Protein AF-0000000067866529 (afdb_homodimer)

InterPro domains:
  IPR000182 GNAT domain [PF13673] (43-146)
  IPR000182 GNAT domain [PS51186] (6-147)
  IPR016181 Acyl-CoA N-acyltransferase [SSF55729] (1-147)
  IPR039143 Glucosamine 6-phosphate N-acetyltransferase-like [PTHR13355] (27-129)

Organism: NCBI:txid29363

Foldseek 3Di:
DDKDKDALVPDDPLRVVLVVVVLCVCVCVNVVQDPDDPPPVQSNVWMKIFDDDPSHTFWIWTFACAPRPHNATEIDSTDGHPVCPPVCVSLVSVVVSQCCCCPVVVGQKYKYKDFPVCVVSVVVNAKDFDADWDDDSNTTTTMIMHD/DDKDKDALVPDDPLRVVLVVVVLCVCVCVNVVQDVDDPPPVQSNVWMKIFDDDPSHTFWIWTFACAPRPHNATEIDSTDGHPVCPPVCVSLVSVVVSQCCCCPVVVGQKYKYKDFPVCVVSVVVNAKDFDADWDDDSNTTTTMIMHD

Secondary structure (DSSP, 8-state):
-EEEEEEGGGS-HHHHHHHHHHHIIIIIIIT---SS-S--SGGGGSEEEEEEETTEEEEEEEEE-TTTSSSSEEEEEEEE-GGG-SSSHHHHHHHHHHHHHHHTS----EEEEEEGGGHHHHHHTT-EE-S--EEETTEEEEEEEE-/-EEEEEEGGGS-HHHHHHHHHHHIIIIIIIT---SS-S--SGGGGSEEEEEEETTEEEEEEEEE-TTTSSSSEEEEEEEE-GGG-SSSHHHHHHHHHHHHHHHTS----EEEEEEGGGHHHHHHTT-EE-S--EEETTEEEEEEEE-

Sequence (294 aa):
MNWKIKSFYDLTLDELYEICKVRYEVFVCGQKIYQENDFDDVDKKVFHIFLEDEGKIVAYARLIPSGITYDTAAIGRVLVLNEYRRKGIASELMKRSIEFIQKELKENKITLSAQLYAKELYEKVGFKVISDVYEEVDIPHVKMILEMNWKIKSFYDLTLDELYEICKVRYEVFVCGQKIYQENDFDDVDKKVFHIFLEDEGKIVAYARLIPSGITYDTAAIGRVLVLNEYRRKGIASELMKRSIEFIQKELKENKITLSAQLYAKELYEKVGFKVISDVYEEVDIPHVKMILE

Structure (mmCIF, N/CA/C/O backbone):
data_AF-0000000067866529-model_v1
#
loop_
_entity.id
_entity.type
_entity.pdbx_description
1 polymer 'GNAT family acetyltransferase'
#
loop_
_atom_site.group_PDB
_atom_site.id
_atom_site.type_symbol
_atom_site.label_atom_id
_atom_site.label_alt_id
_atom_site.label_comp_id
_atom_site.label_asym_id
_atom_site.label_entity_id
_atom_site.label_seq_id
_atom_site.pdbx_PDB_ins_code
_atom_site.Cartn_x
_atom_site.Cartn_y
_atom_site.Cartn_z
_atom_site.occupancy
_atom_site.B_iso_or_equiv
_atom_site.auth_seq_id
_atom_site.auth_comp_id
_atom_site.auth_asym_id
_atom_site.auth_atom_id
_atom_site.pdbx_PDB_model_num
ATOM 1 N N . MET A 1 1 ? -19.125 -9.711 -11.812 1 86.12 1 MET A N 1
ATOM 2 C CA . MET A 1 1 ? -17.703 -9.945 -11.547 1 86.12 1 MET A CA 1
ATOM 3 C C . MET A 1 1 ? -16.938 -10.141 -12.844 1 86.12 1 MET A C 1
ATOM 5 O O . MET A 1 1 ? -17.375 -10.867 -13.734 1 86.12 1 MET A O 1
ATOM 9 N N . ASN A 1 2 ? -15.883 -9.32 -12.953 1 93.62 2 ASN A N 1
ATOM 10 C CA . ASN A 1 2 ? -15.125 -9.336 -14.203 1 93.62 2 ASN A CA 1
ATOM 11 C C . ASN A 1 2 ? -13.633 -9.516 -13.945 1 93.62 2 ASN A C 1
ATOM 13 O O . ASN A 1 2 ? -13.07 -8.891 -13.047 1 93.62 2 ASN A O 1
ATOM 17 N N . TRP A 1 3 ? -13.07 -10.461 -14.75 1 97.69 3 TRP A N 1
ATOM 18 C CA . TRP A 1 3 ? -11.617 -10.641 -14.711 1 97.69 3 TRP A CA 1
ATOM 19 C C . TRP A 1 3 ? -10.914 -9.664 -15.641 1 97.69 3 TRP A C 1
ATOM 21 O O . TRP A 1 3 ? -11.391 -9.414 -16.75 1 97.69 3 TRP A O 1
ATOM 31 N N . LYS A 1 4 ? -9.898 -9.148 -15.227 1 98.44 4 LYS A N 1
ATOM 32 C CA . LYS A 1 4 ? -9.07 -8.273 -16.047 1 98.44 4 LYS A CA 1
ATOM 33 C C . LYS A 1 4 ? -7.594 -8.625 -15.914 1 98.44 4 LYS A C 1
ATOM 35 O O . LYS A 1 4 ? -7.133 -9.008 -14.836 1 98.44 4 LYS A O 1
ATOM 40 N N . ILE A 1 5 ? -6.863 -8.539 -16.938 1 98.75 5 ILE A N 1
ATOM 41 C CA . ILE A 1 5 ? -5.406 -8.617 -16.969 1 98.75 5 ILE A CA 1
ATOM 42 C C . ILE A 1 5 ? -4.832 -7.371 -17.625 1 98.75 5 ILE A C 1
ATOM 44 O O . ILE A 1 5 ? -5.223 -7.016 -18.75 1 98.75 5 ILE A O 1
ATOM 48 N N . LYS A 1 6 ? -4.023 -6.719 -16.969 1 98.69 6 LYS A N 1
ATOM 49 C CA . LYS A 1 6 ? -3.475 -5.469 -17.484 1 98.69 6 LYS A CA 1
ATOM 50 C C . LYS A 1 6 ? -1.99 -5.34 -17.156 1 98.69 6 LYS A C 1
ATOM 52 O O . LYS A 1 6 ? -1.545 -5.777 -16.094 1 98.69 6 LYS A O 1
ATOM 57 N N . SER A 1 7 ? -1.257 -4.707 -18.078 1 98.62 7 SER A N 1
ATOM 58 C CA . SER A 1 7 ? 0.067 -4.227 -17.703 1 98.62 7 SER A CA 1
ATOM 59 C C . SER A 1 7 ? -0.029 -3.039 -16.75 1 98.62 7 SER A C 1
ATOM 61 O O . SER A 1 7 ? -1.084 -2.41 -16.625 1 98.62 7 SER A O 1
ATOM 63 N N . PHE A 1 8 ? 1.039 -2.723 -16.062 1 98.62 8 PHE A N 1
ATOM 64 C CA . PHE A 1 8 ? 1.029 -1.705 -15.023 1 98.62 8 PHE A CA 1
ATOM 65 C C . PHE A 1 8 ? 0.533 -0.372 -15.57 1 98.62 8 PHE A C 1
ATOM 67 O O . PHE A 1 8 ? -0.381 0.234 -15.008 1 98.62 8 PHE A O 1
ATOM 74 N N . TYR A 1 9 ? 1.026 0.019 -16.656 1 98.38 9 TYR A N 1
ATOM 75 C CA . TYR A 1 9 ? 0.731 1.36 -17.141 1 98.38 9 TYR A CA 1
ATOM 76 C C . TYR A 1 9 ? -0.616 1.397 -17.844 1 98.38 9 TYR A C 1
ATOM 78 O O . TYR A 1 9 ? -1.075 2.463 -18.266 1 98.38 9 TYR A O 1
ATOM 86 N N . ASP A 1 10 ? -1.298 0.265 -18 1 98.69 10 ASP A N 1
ATOM 87 C CA . ASP A 1 10 ? -2.666 0.214 -18.5 1 98.69 10 ASP A CA 1
ATOM 88 C C . ASP A 1 10 ? -3.676 0.305 -17.359 1 98.69 10 ASP A C 1
ATOM 90 O O . ASP A 1 10 ? -4.879 0.41 -17.594 1 98.69 10 ASP A O 1
ATOM 94 N N . LEU A 1 11 ? -3.219 0.251 -16.141 1 98.56 11 LEU A N 1
ATOM 95 C CA . LEU A 1 11 ? -4.105 0.396 -14.984 1 98.56 11 LEU A CA 1
ATOM 96 C C . LEU A 1 11 ? -4.609 1.83 -14.867 1 98.56 11 LEU A C 1
ATOM 98 O O . LEU A 1 11 ? -3.898 2.773 -15.219 1 98.56 11 LEU A O 1
ATOM 102 N N . THR A 1 12 ? -5.77 1.949 -14.438 1 97.81 12 THR A N 1
ATOM 103 C CA . THR A 1 12 ? -6.234 3.26 -14 1 97.81 12 THR A CA 1
ATOM 104 C C . THR A 1 12 ? -5.762 3.551 -12.578 1 97.81 12 THR A C 1
ATOM 106 O O . THR A 1 12 ? -5.348 2.641 -11.859 1 97.81 12 THR A O 1
ATOM 109 N N . LEU A 1 13 ? -5.816 4.773 -12.156 1 98.31 13 LEU A N 1
ATOM 110 C CA . LEU A 1 13 ? -5.473 5.141 -10.781 1 98.31 13 LEU A CA 1
ATOM 111 C C . LEU A 1 13 ? -6.344 4.383 -9.789 1 98.31 13 LEU A C 1
ATOM 113 O O . LEU A 1 13 ? -5.848 3.889 -8.773 1 98.31 13 LEU A O 1
ATOM 117 N N . ASP A 1 14 ? -7.613 4.281 -10.109 1 98.06 14 ASP A N 1
ATOM 118 C CA . ASP A 1 14 ? -8.531 3.572 -9.227 1 98.06 14 ASP A CA 1
ATOM 119 C C . ASP A 1 14 ? -8.156 2.098 -9.109 1 98.06 14 ASP A C 1
ATOM 121 O O . ASP A 1 14 ? -8.195 1.523 -8.023 1 98.06 14 ASP A O 1
ATOM 125 N N . GLU A 1 15 ? -7.805 1.516 -10.211 1 98.06 15 GLU A N 1
ATOM 126 C CA . GLU A 1 15 ? -7.422 0.106 -10.203 1 98.06 15 GLU A CA 1
ATOM 127 C C . GLU A 1 15 ? -6.152 -0.115 -9.383 1 98.06 15 GLU A C 1
ATOM 129 O O . GLU A 1 15 ? -6.086 -1.032 -8.562 1 98.06 15 GLU A O 1
ATOM 134 N N . LEU A 1 16 ? -5.184 0.709 -9.602 1 98.56 16 LEU A N 1
ATOM 135 C CA . 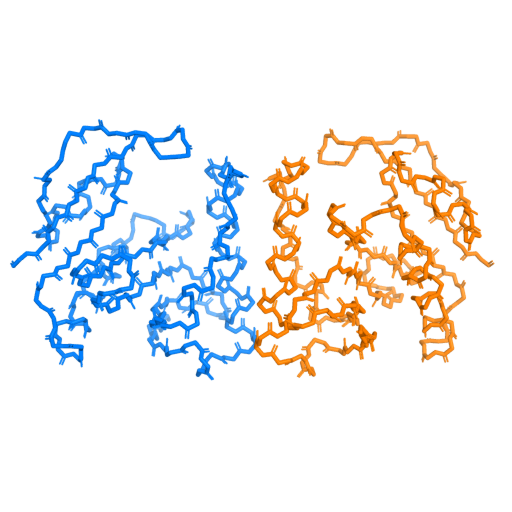LEU A 1 16 ? -3.959 0.587 -8.82 1 98.56 16 LEU A CA 1
ATOM 136 C C . LEU A 1 16 ? -4.242 0.784 -7.332 1 98.56 16 LEU A C 1
ATOM 138 O O . LEU A 1 16 ? -3.742 0.028 -6.496 1 98.56 16 LEU A O 1
ATOM 142 N N . TYR A 1 17 ? -5.031 1.802 -7.023 1 98.5 17 TYR A N 1
ATOM 143 C CA . TYR A 1 17 ? -5.383 2.072 -5.633 1 98.5 17 TYR A CA 1
ATOM 144 C C . TYR A 1 17 ? -6.066 0.868 -4.996 1 98.5 17 TYR A C 1
ATOM 146 O O . TYR A 1 17 ? -5.727 0.475 -3.877 1 98.5 17 TYR A O 1
ATOM 154 N N . GLU A 1 18 ? -6.934 0.242 -5.672 1 98.25 18 GLU A N 1
ATOM 155 C CA . GLU A 1 18 ? -7.664 -0.907 -5.145 1 98.25 18 GLU A CA 1
ATOM 156 C C . GLU A 1 18 ? -6.758 -2.127 -5.023 1 98.25 18 GLU A C 1
ATOM 158 O O . GLU A 1 18 ? -6.922 -2.939 -4.109 1 98.25 18 GLU A O 1
ATOM 163 N N . ILE A 1 19 ? -5.84 -2.287 -5.961 1 98.5 19 ILE A N 1
ATOM 164 C CA . ILE A 1 19 ? -4.863 -3.367 -5.871 1 98.5 19 ILE A CA 1
ATOM 165 C C . ILE A 1 19 ? -4.02 -3.195 -4.609 1 98.5 19 ILE A C 1
ATOM 167 O O . ILE A 1 19 ? -3.834 -4.145 -3.848 1 98.5 19 ILE A O 1
ATOM 171 N N . CYS A 1 20 ? -3.566 -1.967 -4.363 1 98.25 20 CYS A N 1
ATOM 172 C CA . CYS A 1 20 ? -2.785 -1.683 -3.164 1 98.25 20 CYS A CA 1
ATOM 173 C C . CYS A 1 20 ? -3.605 -1.935 -1.904 1 98.25 20 CYS A C 1
ATOM 175 O O . CYS A 1 20 ? -3.105 -2.508 -0.936 1 98.25 20 CYS A O 1
ATOM 177 N N . LYS A 1 21 ? -4.859 -1.532 -2.002 1 98 21 LYS A N 1
ATOM 178 C CA . LYS A 1 21 ? -5.781 -1.662 -0.877 1 98 21 LYS A CA 1
ATOM 179 C C . LYS A 1 21 ? -6.004 -3.127 -0.517 1 98 21 LYS A C 1
ATOM 181 O O . LYS A 1 21 ? -5.918 -3.504 0.654 1 98 21 LYS A O 1
ATOM 186 N N . VAL A 1 22 ? -6.219 -3.971 -1.46 1 98.31 22 VAL A N 1
ATOM 187 C CA . VAL A 1 22 ? -6.523 -5.375 -1.197 1 98.31 22 VAL A CA 1
ATOM 188 C C . VAL A 1 22 ? -5.254 -6.105 -0.764 1 98.31 22 VAL A C 1
ATOM 190 O O . VAL A 1 22 ? -5.305 -7 0.083 1 98.31 22 VAL A O 1
ATOM 193 N N . ARG A 1 23 ? -4.086 -5.781 -1.353 1 98.44 23 ARG A N 1
ATOM 194 C CA . ARG A 1 23 ? -2.826 -6.363 -0.9 1 98.44 23 ARG A CA 1
ATOM 195 C C . ARG A 1 23 ? -2.549 -6.008 0.556 1 98.44 23 ARG A C 1
ATOM 197 O O . ARG A 1 23 ? -2.141 -6.863 1.343 1 98.44 23 ARG A O 1
ATOM 204 N N . TYR A 1 24 ? -2.799 -4.738 0.882 1 98.19 24 TYR A N 1
ATOM 205 C CA . TYR A 1 24 ? -2.635 -4.309 2.268 1 98.19 24 TYR A CA 1
ATOM 206 C C . TYR A 1 24 ? -3.547 -5.105 3.193 1 98.19 24 TYR A C 1
ATOM 208 O O . TYR A 1 24 ? -3.115 -5.57 4.254 1 98.19 24 TYR A O 1
ATOM 216 N N . GLU A 1 25 ? -4.746 -5.266 2.812 1 97.75 25 GLU A N 1
ATOM 217 C CA . GLU A 1 25 ? -5.73 -5.977 3.617 1 97.75 25 GLU A CA 1
ATOM 218 C C . GLU A 1 25 ? -5.285 -7.41 3.904 1 97.75 25 GLU A C 1
ATOM 220 O O . GLU A 1 25 ? -5.359 -7.871 5.043 1 97.75 25 GLU A O 1
ATOM 225 N N . VAL A 1 26 ? -4.781 -8.039 2.922 1 97.56 26 VAL A N 1
ATOM 226 C CA . VAL A 1 26 ? -4.496 -9.469 3.049 1 97.56 26 VAL A CA 1
ATOM 227 C C . VAL A 1 26 ? -3.094 -9.664 3.617 1 97.56 26 VAL A C 1
ATOM 229 O O . VAL A 1 26 ? -2.91 -10.391 4.594 1 97.56 26 VAL A O 1
ATOM 232 N N . PHE A 1 27 ? -2.068 -8.984 3.076 1 97.25 27 PHE A N 1
ATOM 233 C CA . PHE A 1 27 ? -0.686 -9.289 3.426 1 97.25 27 PHE A CA 1
ATOM 234 C C . PHE A 1 27 ? -0.275 -8.555 4.695 1 97.25 27 PHE A C 1
ATOM 236 O O . PHE A 1 27 ? 0.497 -9.078 5.5 1 97.25 27 PHE A O 1
ATOM 243 N N . VAL A 1 28 ? -0.823 -7.344 4.91 1 97.31 28 VAL A N 1
ATOM 244 C CA . VAL A 1 28 ? -0.428 -6.574 6.086 1 97.31 28 VAL A CA 1
ATOM 245 C C . VAL A 1 28 ? -1.408 -6.836 7.23 1 97.31 28 VAL A C 1
ATOM 247 O O . VAL A 1 28 ? -1.046 -7.441 8.242 1 97.31 28 VAL A O 1
ATOM 250 N N . CYS A 1 29 ? -2.678 -6.492 7.027 1 97 29 CYS A N 1
ATOM 251 C CA . CYS A 1 29 ? -3.658 -6.633 8.102 1 97 29 CYS A CA 1
ATOM 252 C C . CYS A 1 29 ? -3.926 -8.102 8.406 1 97 29 CYS A C 1
ATOM 254 O O . CYS A 1 29 ? -4.031 -8.484 9.57 1 97 29 CYS A O 1
ATOM 256 N N . GLY A 1 30 ? -4 -8.883 7.398 1 96.38 30 GLY A N 1
ATOM 257 C CA . GLY A 1 30 ? -4.34 -10.289 7.555 1 96.38 30 GLY A CA 1
ATOM 258 C C . GLY A 1 30 ? -3.172 -11.141 8.023 1 96.38 30 GLY A C 1
ATOM 259 O O . GLY A 1 30 ? -3.277 -11.852 9.023 1 96.38 30 GLY A O 1
ATOM 260 N N . GLN A 1 31 ? -2.008 -10.977 7.375 1 95.06 31 GLN A N 1
ATOM 261 C CA . GLN A 1 31 ? -0.888 -11.883 7.586 1 95.06 31 GLN A CA 1
ATOM 262 C C . GLN A 1 31 ? 0.215 -11.219 8.406 1 95.06 31 GLN A C 1
ATOM 264 O O . GLN A 1 31 ? 1.173 -11.875 8.812 1 95.06 31 GLN A O 1
ATOM 269 N N . LYS A 1 32 ? 0.075 -9.945 8.672 1 95.31 32 LYS A N 1
ATOM 270 C CA . LYS A 1 32 ? 1.017 -9.18 9.477 1 95.31 32 LYS A CA 1
ATOM 271 C C . LYS A 1 32 ? 2.426 -9.242 8.898 1 95.31 32 LYS A C 1
ATOM 273 O O . LYS A 1 32 ? 3.393 -9.477 9.625 1 95.31 32 LYS A O 1
ATOM 278 N N . ILE A 1 33 ? 2.51 -9.102 7.598 1 95.38 33 ILE A N 1
ATOM 279 C CA . ILE A 1 33 ? 3.801 -9.047 6.922 1 95.38 33 ILE A CA 1
ATOM 280 C C . ILE A 1 33 ? 4.297 -7.602 6.875 1 95.38 33 ILE A C 1
ATOM 282 O O . ILE A 1 33 ? 3.752 -6.773 6.137 1 95.38 33 ILE A O 1
ATOM 286 N N . TYR A 1 34 ? 5.242 -7.316 7.637 1 95.12 34 TYR A N 1
ATOM 287 C CA . TYR A 1 34 ? 5.777 -5.961 7.707 1 95.12 34 TYR A CA 1
ATOM 288 C C . TYR A 1 34 ? 7.293 -5.969 7.535 1 95.12 34 TYR A C 1
ATOM 290 O O . TYR A 1 34 ? 7.922 -4.906 7.484 1 95.12 34 TYR A O 1
ATOM 298 N N . GLN A 1 35 ? 7.855 -7.141 7.383 1 95 35 GLN A N 1
ATOM 299 C CA . GLN A 1 35 ? 9.305 -7.277 7.352 1 95 35 GLN A CA 1
ATOM 300 C C . GLN A 1 35 ? 9.875 -6.805 6.02 1 95 35 GLN A C 1
ATOM 302 O O . GLN A 1 35 ? 11.055 -6.453 5.93 1 95 35 GLN A O 1
ATOM 307 N N . GLU A 1 36 ? 9.016 -6.844 5.051 1 95.56 36 GLU A N 1
ATOM 308 C CA . GLU A 1 36 ? 9.422 -6.395 3.723 1 95.56 36 GLU A CA 1
ATOM 309 C C . GLU A 1 36 ? 8.367 -5.492 3.096 1 95.56 36 GLU A C 1
ATOM 311 O O . GLU A 1 36 ? 7.168 -5.723 3.266 1 95.56 36 GLU A O 1
ATOM 316 N N . ASN A 1 37 ? 8.922 -4.508 2.35 1 97.38 37 ASN A N 1
ATOM 317 C CA . ASN A 1 37 ? 8.016 -3.627 1.624 1 97.38 37 ASN A CA 1
ATOM 318 C C . ASN A 1 37 ? 7.344 -4.348 0.459 1 97.38 37 ASN A C 1
ATOM 320 O O . ASN A 1 37 ? 8.023 -4.949 -0.378 1 97.38 37 ASN A O 1
ATOM 324 N N . ASP A 1 38 ? 6.062 -4.316 0.385 1 97.12 38 ASP A N 1
ATOM 325 C CA . ASP A 1 38 ? 5.301 -4.984 -0.666 1 97.12 38 ASP A CA 1
ATOM 326 C C . ASP A 1 38 ? 5.559 -4.34 -2.025 1 97.12 38 ASP A C 1
ATOM 328 O O . ASP A 1 38 ? 5.457 -5 -3.061 1 97.12 38 ASP A O 1
ATOM 332 N N . PHE A 1 39 ? 5.852 -3.145 -2.031 1 97.38 39 PHE A N 1
ATOM 333 C CA . PHE A 1 39 ? 6.109 -2.41 -3.266 1 97.38 39 PHE A CA 1
ATOM 334 C C . PHE A 1 39 ? 7.578 -2.51 -3.658 1 97.38 39 PHE A C 1
ATOM 336 O O . PHE A 1 39 ? 8.398 -1.688 -3.236 1 97.38 39 PHE A O 1
ATOM 343 N N . ASP A 1 40 ? 7.871 -3.418 -4.555 1 96.94 40 ASP A N 1
ATOM 344 C CA . ASP A 1 40 ? 9.242 -3.797 -4.875 1 96.94 40 ASP A CA 1
ATOM 345 C C . ASP A 1 40 ? 9.633 -3.318 -6.273 1 96.94 40 ASP A C 1
ATOM 347 O O . ASP A 1 40 ? 10.656 -3.744 -6.816 1 96.94 40 ASP A O 1
ATOM 351 N N . ASP A 1 41 ? 8.859 -2.521 -6.941 1 96.62 41 ASP A N 1
ATOM 352 C CA . ASP A 1 41 ? 9.055 -1.928 -8.258 1 96.62 41 ASP A CA 1
ATOM 353 C C . ASP A 1 41 ? 8.945 -2.982 -9.359 1 96.62 41 ASP A C 1
ATOM 355 O O . ASP A 1 41 ? 9.047 -2.664 -10.547 1 96.62 41 ASP A O 1
ATOM 359 N N . VAL A 1 42 ? 8.703 -4.277 -9 1 98.12 42 VAL A N 1
ATOM 360 C CA . VAL A 1 42 ? 8.469 -5.34 -9.977 1 98.12 42 VAL A CA 1
ATOM 361 C C . VAL A 1 42 ? 7.105 -5.152 -10.633 1 98.12 42 VAL A C 1
ATOM 363 O O . VAL A 1 42 ? 6.922 -5.48 -11.805 1 98.12 42 VAL A O 1
ATOM 366 N N . ASP A 1 43 ? 6.211 -4.504 -9.883 1 98.62 43 ASP A N 1
ATOM 367 C CA . ASP A 1 43 ? 4.844 -4.281 -10.344 1 98.62 43 ASP A CA 1
ATOM 368 C C . ASP A 1 43 ? 4.824 -3.566 -11.688 1 98.62 43 ASP A C 1
ATOM 370 O O . ASP A 1 43 ? 3.914 -3.773 -12.5 1 98.62 43 ASP A O 1
ATOM 374 N N . LYS A 1 44 ? 5.852 -2.762 -11.93 1 98.19 44 LYS A N 1
ATOM 375 C CA . LYS A 1 44 ? 5.875 -1.922 -13.125 1 98.19 44 LYS A CA 1
ATOM 376 C C . LYS A 1 44 ? 6.289 -2.727 -14.359 1 98.19 44 LYS A C 1
ATOM 378 O O . LYS A 1 44 ? 6.133 -2.264 -15.492 1 98.19 44 LYS A O 1
ATOM 383 N N . LYS A 1 45 ? 6.742 -3.949 -14.156 1 98.25 45 LYS A N 1
ATOM 384 C CA . LYS A 1 45 ? 7.332 -4.738 -15.234 1 98.25 45 LYS A CA 1
ATOM 385 C C . LYS A 1 45 ? 6.504 -5.988 -15.516 1 98.25 45 LYS A C 1
ATOM 387 O O . LYS A 1 45 ? 6.91 -6.84 -16.312 1 98.25 45 LYS A O 1
ATOM 392 N N . VAL A 1 46 ? 5.406 -6.082 -14.828 1 98.69 46 VAL A N 1
ATOM 393 C CA . VAL A 1 46 ? 4.68 -7.348 -14.891 1 98.69 46 VAL A CA 1
ATOM 394 C C . VAL A 1 46 ? 3.219 -7.09 -15.25 1 98.69 46 VAL A C 1
ATOM 396 O O . VAL A 1 46 ? 2.812 -5.938 -15.43 1 98.69 46 VAL A O 1
ATOM 399 N N . PHE A 1 47 ? 2.436 -8.188 -15.391 1 98.88 47 PHE A N 1
ATOM 400 C CA . PHE A 1 47 ? 0.998 -8.102 -15.617 1 98.88 47 PHE A CA 1
ATOM 401 C C . PHE A 1 47 ? 0.229 -8.352 -14.328 1 98.88 47 PHE A C 1
ATOM 403 O O . PHE A 1 47 ? 0.695 -9.086 -13.461 1 98.88 47 PHE A O 1
ATOM 410 N N . HIS A 1 48 ? -0.856 -7.738 -14.203 1 98.94 48 HIS A N 1
ATOM 411 C CA . HIS A 1 48 ? -1.746 -7.844 -13.055 1 98.94 48 HIS A CA 1
ATOM 412 C C . HIS A 1 48 ? -3.088 -8.453 -13.445 1 98.94 48 HIS A C 1
ATOM 414 O O . HIS A 1 48 ? -3.754 -7.957 -14.359 1 98.94 48 HIS A O 1
ATOM 420 N N . ILE A 1 49 ? -3.424 -9.516 -12.859 1 98.94 49 ILE A N 1
ATOM 421 C CA . ILE A 1 49 ? -4.746 -10.102 -13.031 1 98.94 49 ILE A CA 1
ATOM 422 C C . ILE A 1 49 ? -5.582 -9.875 -11.781 1 98.94 49 ILE A C 1
ATOM 424 O O . ILE A 1 49 ? -5.082 -10.008 -10.656 1 98.94 49 ILE A O 1
ATOM 428 N N . PHE A 1 50 ? -6.805 -9.484 -11.945 1 98.81 50 PHE A N 1
ATOM 429 C CA . PHE A 1 50 ? -7.645 -9.242 -10.773 1 98.81 50 PHE A CA 1
ATOM 430 C C . PHE A 1 50 ? -9.117 -9.43 -11.125 1 98.81 50 PHE A C 1
ATOM 432 O O . PHE A 1 50 ? -9.508 -9.305 -12.289 1 98.81 50 PHE A O 1
ATOM 439 N N . LEU A 1 51 ? -9.82 -9.852 -10.141 1 98.56 51 LEU A N 1
ATOM 440 C CA . LEU A 1 51 ? -11.281 -9.945 -10.18 1 98.56 51 LEU A CA 1
ATOM 441 C C . LEU A 1 51 ? -11.922 -8.75 -9.477 1 98.56 51 LEU A C 1
ATOM 443 O O . LEU A 1 51 ? -11.633 -8.492 -8.305 1 98.56 51 LEU A O 1
ATOM 447 N N . GLU A 1 52 ? -12.695 -8.055 -10.18 1 96.44 52 GLU A N 1
ATOM 448 C CA . GLU A 1 52 ? -13.367 -6.875 -9.641 1 96.44 52 GLU A CA 1
ATOM 449 C C . GLU A 1 52 ? -14.852 -7.141 -9.406 1 96.44 52 GLU A C 1
ATOM 451 O O . GLU A 1 52 ? -15.523 -7.738 -10.242 1 96.44 52 GLU A O 1
ATOM 456 N N . ASP A 1 53 ? -15.297 -6.805 -8.219 1 93.88 53 ASP A N 1
ATOM 457 C CA . ASP A 1 53 ? -16.719 -6.848 -7.859 1 93.88 53 ASP A CA 1
ATOM 458 C C . ASP A 1 53 ? -17.203 -5.469 -7.422 1 93.88 53 ASP A C 1
ATOM 460 O O . ASP A 1 53 ? -16.984 -5.059 -6.281 1 93.88 53 ASP A O 1
ATOM 464 N N . GLU A 1 54 ? -17.953 -4.746 -8.273 1 90 54 GLU A N 1
ATOM 465 C CA . GLU A 1 54 ? -18.516 -3.424 -8.008 1 90 54 GLU A CA 1
ATOM 466 C C . GLU A 1 54 ? -17.422 -2.43 -7.613 1 90 54 GLU A C 1
ATOM 468 O O . GLU A 1 54 ? -17.531 -1.756 -6.586 1 90 54 GLU A O 1
ATOM 473 N N . GLY A 1 55 ? -16.375 -2.482 -8.375 1 88.12 55 GLY A N 1
ATOM 474 C CA . GLY A 1 55 ? -15.32 -1.503 -8.18 1 88.12 55 GLY A CA 1
ATOM 475 C C . GLY A 1 55 ? -14.297 -1.93 -7.145 1 88.12 55 GLY A C 1
ATOM 476 O O . GLY A 1 55 ? -13.258 -1.285 -6.988 1 88.12 55 GLY A O 1
ATOM 477 N N . LYS A 1 56 ? -14.562 -3.006 -6.469 1 93.56 56 LYS A N 1
ATOM 478 C CA . LYS A 1 56 ? -13.648 -3.557 -5.473 1 93.56 56 LYS A CA 1
ATOM 479 C C . LYS A 1 56 ? -12.875 -4.75 -6.027 1 93.56 56 LYS A C 1
ATOM 481 O O . LYS A 1 56 ? -13.453 -5.617 -6.684 1 93.56 56 LYS A O 1
ATOM 486 N N . ILE A 1 57 ? -11.617 -4.762 -5.812 1 97.62 57 ILE A N 1
ATOM 487 C CA . ILE A 1 57 ? -10.836 -5.934 -6.191 1 97.62 57 ILE A CA 1
ATOM 488 C C . ILE A 1 57 ? -10.953 -7.004 -5.109 1 97.62 57 ILE A C 1
ATOM 490 O O . ILE A 1 57 ? -10.703 -6.734 -3.932 1 97.62 57 ILE A O 1
ATOM 494 N N . VAL A 1 58 ? -11.336 -8.18 -5.531 1 97.56 58 VAL A N 1
ATOM 495 C CA . VAL A 1 58 ? -11.594 -9.203 -4.527 1 97.56 58 VAL A CA 1
ATOM 496 C C . VAL A 1 58 ? -10.57 -10.328 -4.656 1 97.56 58 VAL A C 1
ATOM 498 O O . VAL A 1 58 ? -10.406 -11.141 -3.736 1 97.56 58 VAL A O 1
ATOM 501 N N . ALA A 1 59 ? -9.93 -10.461 -5.762 1 98.81 59 ALA A N 1
ATOM 502 C CA . ALA A 1 59 ? -8.828 -11.391 -6.008 1 98.81 59 ALA A CA 1
ATOM 503 C C . ALA A 1 59 ? -7.766 -10.766 -6.902 1 98.81 59 ALA A C 1
ATOM 505 O O . ALA A 1 59 ? -8.07 -9.883 -7.711 1 98.81 59 ALA A O 1
ATOM 506 N N . TYR A 1 60 ? -6.57 -11.234 -6.75 1 98.88 60 TYR A N 1
ATOM 507 C CA . TYR A 1 60 ? -5.469 -10.578 -7.438 1 98.88 60 TYR A CA 1
ATOM 508 C C . TYR A 1 60 ? -4.246 -11.484 -7.508 1 98.88 60 TYR A C 1
ATOM 510 O O . TYR A 1 60 ? -4.031 -12.32 -6.621 1 98.88 60 TYR A O 1
ATOM 518 N N . ALA A 1 61 ? -3.42 -11.305 -8.531 1 98.88 61 ALA A N 1
ATOM 519 C CA . ALA A 1 61 ? -2.082 -11.891 -8.609 1 98.88 61 ALA A CA 1
ATOM 520 C C . ALA A 1 61 ? -1.202 -11.117 -9.586 1 98.88 61 ALA A C 1
ATOM 522 O O . ALA A 1 61 ? -1.708 -10.422 -10.469 1 98.88 61 ALA A O 1
ATOM 523 N N . ARG A 1 62 ? 0.085 -11.242 -9.422 1 98.88 62 ARG A N 1
ATOM 524 C CA . ARG A 1 62 ? 1.057 -10.766 -10.406 1 98.88 62 ARG A CA 1
ATOM 525 C C . ARG A 1 62 ? 1.469 -11.883 -11.352 1 98.88 62 ARG A C 1
ATOM 527 O O . ARG A 1 62 ? 1.762 -13 -10.922 1 98.88 62 ARG A O 1
ATOM 534 N N . LEU A 1 63 ? 1.411 -11.609 -12.594 1 98.88 63 LEU A N 1
ATOM 535 C CA . LEU A 1 63 ? 1.959 -12.484 -13.633 1 98.88 63 LEU A CA 1
ATOM 536 C C . LEU A 1 63 ? 3.312 -11.969 -14.109 1 98.88 63 LEU A C 1
ATOM 538 O O . LEU A 1 63 ? 3.387 -10.953 -14.805 1 98.88 63 LEU A O 1
ATOM 542 N N . ILE A 1 64 ? 4.379 -12.711 -13.789 1 98.81 64 ILE A N 1
ATOM 543 C CA . ILE A 1 64 ? 5.742 -12.203 -13.906 1 98.81 64 ILE A CA 1
ATOM 544 C C . ILE A 1 64 ? 6.48 -12.953 -15.016 1 98.81 64 ILE A C 1
ATOM 546 O O . ILE A 1 64 ? 6.688 -14.164 -14.922 1 98.81 64 ILE A O 1
ATOM 550 N N . PRO A 1 65 ? 6.875 -12.242 -16.062 1 98.69 65 PRO A N 1
ATOM 551 C CA . PRO A 1 65 ? 7.688 -12.883 -17.094 1 98.69 65 PRO A CA 1
ATOM 552 C C . PRO A 1 65 ? 9 -13.438 -16.562 1 98.69 65 PRO A C 1
ATOM 554 O O . PRO A 1 65 ? 9.5 -12.977 -15.531 1 98.69 65 PRO A O 1
ATOM 557 N N . SER A 1 66 ? 9.539 -14.406 -17.359 1 98.44 66 SER A N 1
ATOM 558 C CA . SER A 1 66 ? 10.828 -14.984 -17 1 98.44 66 SER A CA 1
ATOM 559 C C . SER A 1 66 ? 11.922 -13.922 -16.969 1 98.44 66 SER A C 1
ATOM 561 O O . SER A 1 66 ? 11.867 -12.945 -17.719 1 98.44 66 SER A O 1
ATOM 563 N N . GLY A 1 67 ? 12.875 -14.133 -16.016 1 98 67 GLY A N 1
ATOM 564 C CA . GLY A 1 67 ? 14.039 -13.266 -15.961 1 98 67 GLY A CA 1
ATOM 565 C C . GLY A 1 67 ? 13.867 -12.078 -15.031 1 98 67 GLY A C 1
ATOM 566 O O . GLY A 1 67 ? 14.805 -11.297 -14.836 1 98 67 GLY A O 1
ATOM 567 N N . ILE A 1 68 ? 12.711 -11.984 -14.438 1 97.88 68 ILE A N 1
ATOM 568 C CA . ILE A 1 68 ? 12.484 -10.852 -13.547 1 97.88 68 ILE A CA 1
ATOM 569 C C . ILE A 1 68 ? 12.719 -11.281 -12.094 1 97.88 68 ILE A C 1
ATOM 571 O O . ILE A 1 68 ? 13.633 -10.781 -11.438 1 97.88 68 ILE A O 1
ATOM 575 N N . THR A 1 69 ? 11.922 -12.289 -11.641 1 97 69 THR A N 1
ATOM 576 C CA . THR A 1 69 ? 12.117 -12.781 -10.273 1 97 69 THR A CA 1
ATOM 577 C C . THR A 1 69 ? 12.836 -14.125 -10.281 1 97 69 THR A C 1
ATOM 579 O O . THR A 1 69 ? 13.609 -14.422 -9.367 1 97 69 THR A O 1
ATOM 582 N N . TYR A 1 70 ? 12.516 -14.875 -11.258 1 96.94 70 TYR A N 1
ATOM 583 C CA . TYR A 1 70 ? 13.172 -16.156 -11.516 1 96.94 70 TYR A CA 1
ATOM 584 C C . TYR A 1 70 ? 13.586 -16.266 -12.977 1 96.94 70 TYR A C 1
ATOM 586 O O . TYR A 1 70 ? 13.203 -15.438 -13.805 1 96.94 70 TYR A O 1
ATOM 594 N N . ASP A 1 71 ? 14.383 -17.359 -13.195 1 97.38 71 ASP A N 1
ATOM 595 C CA . ASP A 1 71 ? 14.688 -17.672 -14.594 1 97.38 71 ASP A CA 1
ATOM 596 C C . ASP A 1 71 ? 13.422 -18.047 -15.359 1 97.38 71 ASP A C 1
ATOM 598 O O . ASP A 1 71 ? 13.32 -17.797 -16.562 1 97.38 71 ASP A O 1
ATOM 602 N N . THR A 1 72 ? 12.477 -18.578 -14.703 1 98.38 72 THR A N 1
ATOM 603 C CA . THR A 1 72 ? 11.18 -18.938 -15.258 1 98.38 72 THR A CA 1
ATOM 604 C C . THR A 1 72 ? 10.148 -17.859 -14.984 1 98.38 72 THR A C 1
ATOM 606 O O . THR A 1 72 ? 10.383 -16.969 -14.164 1 98.38 72 THR A O 1
ATOM 609 N N . ALA A 1 73 ? 9.031 -17.953 -15.766 1 98.75 73 ALA A N 1
ATOM 610 C CA . ALA A 1 73 ? 7.895 -17.109 -15.375 1 98.75 73 ALA A CA 1
ATOM 611 C C . ALA A 1 73 ? 7.457 -17.422 -13.945 1 98.75 73 ALA A C 1
ATOM 613 O O . ALA A 1 73 ? 7.832 -18.453 -13.375 1 98.75 73 ALA A O 1
ATOM 614 N N . ALA A 1 74 ? 6.73 -16.484 -13.375 1 98.81 74 ALA A N 1
ATOM 615 C CA . ALA A 1 74 ? 6.309 -16.672 -11.992 1 98.81 74 ALA A CA 1
ATOM 616 C C . ALA A 1 74 ? 4.926 -16.062 -11.75 1 98.81 74 ALA A C 1
ATOM 618 O O . ALA A 1 74 ? 4.445 -15.266 -12.555 1 98.81 74 ALA A O 1
ATOM 619 N N . ILE A 1 75 ? 4.281 -16.516 -10.789 1 98.75 75 ILE A N 1
ATOM 620 C CA . ILE A 1 75 ? 3.059 -15.93 -10.25 1 98.75 75 ILE A CA 1
ATOM 621 C C . ILE A 1 75 ? 3.275 -15.539 -8.789 1 98.75 75 ILE A C 1
ATOM 623 O O . ILE A 1 75 ? 3.844 -16.312 -8.008 1 98.75 75 ILE A O 1
ATOM 627 N N . GLY A 1 76 ? 2.957 -14.305 -8.445 1 98.06 76 GLY A N 1
ATOM 628 C CA . GLY A 1 76 ? 3.176 -13.852 -7.086 1 98.06 76 GLY A CA 1
ATOM 629 C C . GLY A 1 76 ? 2.051 -12.984 -6.559 1 98.06 76 GLY A C 1
ATOM 630 O O . GLY A 1 76 ? 1.159 -12.586 -7.312 1 98.06 76 GLY A O 1
ATOM 631 N N . ARG A 1 77 ? 2.062 -12.797 -5.227 1 97.94 77 ARG A N 1
ATOM 632 C CA . ARG A 1 77 ? 1.121 -11.945 -4.512 1 97.94 77 ARG A CA 1
ATOM 633 C C . ARG A 1 77 ? -0.317 -12.391 -4.75 1 97.94 77 ARG A C 1
ATOM 635 O O . ARG A 1 77 ? -1.201 -11.57 -4.984 1 97.94 77 ARG A O 1
ATOM 642 N N . VAL A 1 78 ? -0.451 -13.672 -4.758 1 98.38 78 VAL A N 1
ATOM 643 C CA . VAL A 1 78 ? -1.767 -14.266 -4.965 1 98.38 78 VAL A CA 1
ATOM 644 C C . VAL A 1 78 ? -2.637 -14.039 -3.73 1 98.38 78 VAL A C 1
ATOM 646 O O . VAL A 1 78 ? -2.234 -14.359 -2.609 1 98.38 78 VAL A O 1
ATOM 649 N N . LEU A 1 79 ? -3.865 -13.461 -3.979 1 98.25 79 LEU A N 1
ATOM 650 C CA . LEU A 1 79 ? -4.727 -13.227 -2.822 1 98.25 79 LEU A CA 1
ATOM 651 C C . LEU A 1 79 ? -6.195 -13.273 -3.223 1 98.25 79 LEU A C 1
ATOM 653 O O . LEU A 1 79 ? -6.535 -13.031 -4.383 1 98.25 79 LEU A O 1
ATOM 657 N N . VAL A 1 80 ? -6.996 -13.688 -2.354 1 98 80 VAL A N 1
ATOM 658 C CA . VAL A 1 80 ? -8.453 -13.578 -2.383 1 98 80 VAL A CA 1
ATOM 659 C C . VAL A 1 80 ? -8.953 -12.984 -1.067 1 98 80 VAL A C 1
ATOM 661 O O . VAL A 1 80 ? -8.516 -13.398 0.01 1 98 80 VAL A O 1
ATOM 664 N N . LEU A 1 81 ? -9.812 -11.969 -1.145 1 97.44 81 LEU A N 1
ATOM 665 C CA . LEU A 1 81 ? -10.383 -11.398 0.071 1 97.44 81 LEU A CA 1
ATOM 666 C C . LEU A 1 81 ? -11.102 -12.469 0.888 1 97.44 81 LEU A C 1
ATOM 668 O O . LEU A 1 81 ? -11.773 -13.336 0.328 1 97.44 81 LEU A O 1
ATOM 672 N N . ASN A 1 82 ? -11.039 -12.32 2.154 1 95.5 82 ASN A N 1
ATOM 673 C CA . ASN A 1 82 ? -11.547 -13.32 3.082 1 95.5 82 ASN A CA 1
ATOM 674 C C . ASN A 1 82 ? -13.023 -13.617 2.824 1 95.5 82 ASN A C 1
ATOM 676 O O . ASN A 1 82 ? -13.43 -14.781 2.775 1 95.5 82 ASN A O 1
ATOM 680 N N . GLU A 1 83 ? -13.766 -12.617 2.596 1 94.31 83 GLU A N 1
ATOM 681 C CA . GLU A 1 83 ? -15.203 -12.75 2.42 1 94.31 83 GLU A CA 1
ATOM 682 C C . GLU A 1 83 ? -15.539 -13.492 1.128 1 94.31 83 GLU A C 1
ATOM 684 O O . GLU A 1 83 ? -16.672 -13.922 0.928 1 94.31 83 GLU A O 1
ATOM 689 N N . TYR A 1 84 ? -14.57 -13.672 0.271 1 95.19 84 TYR A N 1
ATOM 690 C CA . TYR A 1 84 ? -14.812 -14.273 -1.035 1 95.19 84 TYR A CA 1
ATOM 691 C C . TYR A 1 84 ? -14.117 -15.625 -1.152 1 95.19 84 TYR A C 1
ATOM 693 O O . TYR A 1 84 ? -14.031 -16.188 -2.244 1 95.19 84 TYR A O 1
ATOM 701 N N . ARG A 1 85 ? -13.688 -16.094 -0.041 1 93.56 85 ARG A N 1
ATOM 702 C CA . ARG A 1 85 ? -12.953 -17.359 -0.057 1 93.56 85 ARG A CA 1
ATOM 703 C C . ARG A 1 85 ? -13.906 -18.547 -0.004 1 93.56 85 ARG A C 1
ATOM 705 O O . ARG A 1 85 ? -15.094 -18.391 0.267 1 93.56 85 ARG A O 1
ATOM 712 N N . ARG A 1 86 ? -13.383 -19.688 -0.407 1 92.69 86 ARG A N 1
ATOM 713 C CA . ARG A 1 86 ? -14.109 -20.953 -0.43 1 92.69 86 ARG A CA 1
ATOM 714 C C . ARG A 1 86 ? -15.219 -20.938 -1.475 1 92.69 86 ARG A C 1
ATOM 716 O O . ARG A 1 86 ? -16.312 -21.453 -1.242 1 92.69 86 ARG A O 1
ATOM 723 N N . LYS A 1 87 ? -15 -20.172 -2.594 1 94.06 87 LYS A N 1
ATOM 724 C CA . LYS A 1 87 ? -15.953 -20.078 -3.699 1 94.06 87 LYS A CA 1
ATOM 725 C C . LYS A 1 87 ? -15.305 -20.5 -5.016 1 94.06 87 LYS A C 1
ATOM 727 O O . LYS A 1 87 ? -15.852 -20.25 -6.09 1 94.06 87 LYS A O 1
ATOM 732 N N . GLY A 1 88 ? -14.078 -20.984 -4.887 1 95.19 88 GLY A N 1
ATOM 733 C CA . GLY A 1 88 ? -13.383 -21.453 -6.074 1 95.19 88 GLY A CA 1
ATOM 734 C C . GLY A 1 88 ? -12.664 -20.344 -6.82 1 95.19 88 GLY A C 1
ATOM 735 O O . GLY A 1 88 ? -12.125 -20.562 -7.906 1 95.19 88 GLY A O 1
ATOM 736 N N . ILE A 1 89 ? -12.594 -19.203 -6.297 1 97.44 89 ILE A N 1
ATOM 737 C CA . ILE A 1 89 ? -12.047 -18.016 -6.945 1 97.44 89 ILE A CA 1
ATOM 738 C C . ILE A 1 89 ? -10.531 -18.156 -7.09 1 97.44 89 ILE A C 1
ATOM 740 O O . ILE A 1 89 ? -9.961 -17.781 -8.125 1 97.44 89 ILE A O 1
ATOM 744 N N . ALA A 1 90 ? -9.914 -18.719 -6.086 1 97.69 90 ALA A N 1
ATOM 745 C CA . ALA A 1 90 ? -8.469 -18.891 -6.133 1 97.69 90 ALA A CA 1
ATOM 746 C C . ALA A 1 90 ? -8.062 -19.828 -7.258 1 97.69 90 ALA A C 1
ATOM 748 O O . ALA A 1 90 ? -7.102 -19.562 -7.984 1 97.69 90 ALA A O 1
ATOM 749 N N . SER A 1 91 ? -8.766 -20.906 -7.324 1 97 91 SER A N 1
ATOM 750 C CA . SER A 1 91 ? -8.5 -21.859 -8.383 1 97 91 SER A CA 1
ATOM 751 C C . SER A 1 91 ? -8.664 -21.234 -9.766 1 97 91 SER A C 1
ATOM 753 O O . SER A 1 91 ? -7.82 -21.438 -10.648 1 97 91 SER A O 1
ATOM 755 N N . GLU A 1 92 ? -9.711 -20.516 -9.945 1 97.94 92 GLU A N 1
ATOM 756 C CA . GLU A 1 92 ? -9.953 -19.828 -11.219 1 97.94 92 GLU A CA 1
ATOM 757 C C . GLU A 1 92 ? -8.867 -18.797 -11.508 1 97.94 92 GLU A C 1
ATOM 759 O O . GLU A 1 92 ? -8.406 -18.688 -12.641 1 97.94 92 GLU A O 1
ATOM 764 N N . LEU A 1 93 ? -8.484 -18.047 -10.516 1 98.56 93 LEU A N 1
ATOM 765 C CA . LEU A 1 93 ? -7.395 -17.078 -10.625 1 98.56 93 LEU A CA 1
ATOM 766 C C . LEU A 1 93 ? -6.125 -17.75 -11.148 1 98.56 93 LEU A C 1
ATOM 768 O O . LEU A 1 93 ? -5.512 -17.25 -12.102 1 98.56 93 LEU A O 1
ATOM 772 N N . MET A 1 94 ? -5.789 -18.891 -10.602 1 98.5 94 MET A N 1
ATOM 773 C CA . MET A 1 94 ? -4.566 -19.594 -10.984 1 98.5 94 MET A CA 1
ATOM 774 C C . MET A 1 94 ? -4.676 -20.156 -12.398 1 98.5 94 MET A C 1
ATOM 776 O O . MET A 1 94 ? -3.729 -20.062 -13.18 1 98.5 94 MET A O 1
ATOM 780 N N . LYS A 1 95 ? -5.789 -20.672 -12.703 1 98.38 95 LYS A N 1
ATOM 781 C CA . LYS A 1 95 ? -5.988 -21.219 -14.047 1 98.38 95 LYS A CA 1
ATOM 782 C C . LYS A 1 95 ? -5.84 -20.125 -15.102 1 98.38 95 LYS A C 1
ATOM 784 O O . LYS A 1 95 ? -5.152 -20.312 -16.109 1 98.38 95 LYS A O 1
ATOM 789 N N . ARG A 1 96 ? -6.473 -19.031 -14.875 1 98.62 96 ARG A N 1
ATOM 790 C CA . ARG A 1 96 ? -6.387 -17.906 -15.812 1 98.62 96 ARG A CA 1
ATOM 791 C C . ARG A 1 96 ? -4.961 -17.375 -15.891 1 98.62 96 ARG A C 1
ATOM 793 O O . ARG A 1 96 ? -4.504 -16.969 -16.969 1 98.62 96 ARG A O 1
ATOM 800 N N . SER A 1 97 ? -4.312 -17.281 -14.758 1 98.81 97 SER A N 1
ATOM 801 C CA . SER A 1 97 ? -2.926 -16.828 -14.711 1 98.81 97 SER A CA 1
ATOM 802 C C . SER A 1 97 ? -2.021 -17.734 -15.547 1 98.81 97 SER A C 1
ATOM 804 O O . SER A 1 97 ? -1.248 -17.25 -16.375 1 98.81 97 SER A O 1
ATOM 806 N N . ILE A 1 98 ? -2.17 -19.031 -15.344 1 98.69 98 ILE A N 1
ATOM 807 C CA . ILE A 1 98 ? -1.363 -20.016 -16.062 1 98.69 98 ILE A CA 1
ATOM 808 C C . ILE A 1 98 ? -1.639 -19.922 -17.562 1 98.69 98 ILE A C 1
ATOM 810 O O . ILE A 1 98 ? -0.708 -19.891 -18.359 1 98.69 98 ILE A O 1
ATOM 814 N N . GLU A 1 99 ? -2.896 -19.828 -17.859 1 98.62 99 GLU A N 1
ATOM 815 C CA . GLU A 1 99 ? -3.287 -19.734 -19.266 1 98.62 99 GLU A CA 1
ATOM 816 C C . GLU A 1 99 ? -2.666 -18.516 -19.922 1 98.62 99 GLU A C 1
ATOM 818 O O . GLU A 1 99 ? -2.139 -18.594 -21.031 1 98.62 99 GLU A O 1
ATOM 823 N N . PHE A 1 100 ? -2.725 -17.391 -19.312 1 98.81 100 PHE A N 1
ATOM 824 C CA . PHE A 1 100 ? -2.162 -16.156 -19.859 1 98.81 100 PHE A CA 1
ATOM 825 C C . PHE A 1 100 ? -0.659 -16.297 -20.062 1 98.81 100 PHE A C 1
ATOM 827 O O . PHE A 1 100 ? -0.137 -15.914 -21.109 1 98.81 100 PHE A O 1
ATOM 834 N N . ILE A 1 101 ? 0.035 -16.797 -19.062 1 98.75 101 ILE A N 1
ATOM 835 C CA . ILE A 1 101 ? 1.485 -16.922 -19.125 1 98.75 101 ILE A CA 1
ATOM 836 C C . ILE A 1 101 ? 1.867 -17.859 -20.266 1 98.75 101 ILE A C 1
ATOM 838 O O . ILE A 1 101 ? 2.775 -17.562 -21.047 1 98.75 101 ILE A O 1
ATOM 842 N N . GLN A 1 102 ? 1.137 -18.922 -20.406 1 98.5 102 GLN A N 1
ATOM 843 C CA . GLN A 1 102 ? 1.45 -19.922 -21.422 1 98.5 102 GLN A CA 1
ATOM 844 C C . GLN A 1 102 ? 1.08 -19.406 -22.812 1 98.5 102 GLN A C 1
ATOM 846 O O . GLN A 1 102 ? 1.854 -19.562 -23.766 1 98.5 102 GLN A O 1
ATOM 851 N N . LYS A 1 103 ? -0.02 -18.781 -22.938 1 98.31 103 LYS A N 1
ATOM 852 C CA . LYS A 1 103 ? -0.542 -18.453 -24.266 1 98.31 103 LYS A CA 1
ATOM 853 C C . LYS A 1 103 ? -0.045 -17.078 -24.719 1 98.31 103 LYS A C 1
ATOM 855 O O . LYS A 1 103 ? 0.313 -16.906 -25.891 1 98.31 103 LYS A O 1
ATOM 860 N N . GLU A 1 104 ? -0.041 -16.125 -23.875 1 98.06 104 GLU A N 1
ATOM 861 C CA . GLU A 1 104 ? 0.298 -14.766 -24.25 1 98.06 104 GLU A CA 1
ATOM 862 C C . GLU A 1 104 ? 1.789 -14.492 -24.078 1 98.06 104 GLU A C 1
ATOM 864 O O . GLU A 1 104 ? 2.412 -13.828 -24.906 1 98.06 104 GLU A O 1
ATOM 869 N N . LEU A 1 105 ? 2.334 -15.016 -22.969 1 97.94 105 LEU A N 1
ATOM 870 C CA . LEU A 1 105 ? 3.756 -14.797 -22.734 1 97.94 105 LEU A CA 1
ATOM 871 C C . LEU A 1 105 ? 4.586 -15.93 -23.328 1 97.94 105 LEU A C 1
ATOM 873 O O . LEU A 1 105 ? 5.816 -15.836 -23.391 1 97.94 105 LEU A O 1
ATOM 877 N N . LYS A 1 106 ? 3.916 -16.969 -23.75 1 98.06 106 LYS A N 1
ATOM 878 C CA . LYS A 1 106 ? 4.551 -18.109 -24.391 1 98.06 106 LYS A CA 1
ATOM 879 C C . LYS A 1 106 ? 5.625 -18.719 -23.5 1 98.06 106 LYS A C 1
ATOM 881 O O . LYS A 1 106 ? 6.727 -19.031 -23.953 1 98.06 106 LYS A O 1
ATOM 886 N N . GLU A 1 107 ? 5.34 -18.844 -22.172 1 97.69 107 GLU A N 1
ATOM 887 C CA . GLU A 1 107 ? 6.207 -19.469 -21.172 1 97.69 107 GLU A CA 1
ATOM 888 C C . GLU A 1 107 ? 5.52 -20.672 -20.516 1 97.69 107 GLU A C 1
ATOM 890 O O . GLU A 1 107 ? 4.414 -20.531 -19.984 1 97.69 107 GLU A O 1
ATOM 895 N N . ASN A 1 108 ? 6.242 -21.734 -20.484 1 96.38 108 ASN A N 1
ATOM 896 C CA . ASN A 1 108 ? 5.598 -22.953 -20.031 1 96.38 108 ASN A CA 1
ATOM 897 C C . ASN A 1 108 ? 6.031 -23.312 -18.609 1 96.38 108 ASN A C 1
ATOM 899 O O . ASN A 1 108 ? 5.309 -24 -17.891 1 96.38 108 ASN A O 1
ATOM 903 N N . LYS A 1 109 ? 7.207 -22.844 -18.219 1 98.19 109 LYS A N 1
ATOM 904 C CA . LYS A 1 109 ? 7.66 -23.109 -16.859 1 98.19 109 LYS A CA 1
ATOM 905 C C . LYS A 1 109 ? 7.32 -21.938 -15.938 1 98.19 109 LYS A C 1
ATOM 907 O O . LYS A 1 109 ? 7.684 -20.797 -16.219 1 98.19 109 LYS A O 1
ATOM 912 N N . ILE A 1 110 ? 6.617 -22.219 -14.969 1 98.75 110 ILE A N 1
ATOM 913 C CA . ILE A 1 110 ? 6.152 -21.203 -14.039 1 98.75 110 ILE A CA 1
ATOM 914 C C . ILE A 1 110 ? 6.566 -21.562 -12.617 1 98.75 110 ILE A C 1
ATOM 916 O O . ILE A 1 110 ? 6.328 -22.688 -12.164 1 98.75 110 ILE A O 1
ATOM 920 N N . THR A 1 111 ? 7.191 -20.625 -11.922 1 98.5 111 THR A N 1
ATOM 921 C CA . THR A 1 111 ? 7.652 -20.828 -10.555 1 98.5 111 THR A CA 1
ATOM 922 C C . THR A 1 111 ? 6.855 -19.969 -9.578 1 98.5 111 THR A C 1
ATOM 924 O O . THR A 1 111 ? 6.395 -18.891 -9.938 1 98.5 111 THR A O 1
ATOM 927 N N . LEU A 1 112 ? 6.605 -20.453 -8.398 1 97.5 112 LEU A N 1
ATOM 928 C CA . LEU A 1 112 ? 6.109 -19.594 -7.328 1 97.5 112 LEU A CA 1
ATOM 929 C C . LEU A 1 112 ? 6.641 -20.062 -5.977 1 97.5 112 LEU A C 1
ATOM 931 O O . LEU A 1 112 ? 7.102 -21.188 -5.836 1 97.5 112 LEU A O 1
ATOM 935 N N . SER A 1 113 ? 6.715 -19.125 -5.043 1 96.88 113 SER A N 1
ATOM 936 C CA . SER A 1 113 ? 6.996 -19.406 -3.639 1 96.88 113 SER A CA 1
ATOM 937 C C . SER A 1 113 ? 5.711 -19.484 -2.822 1 96.88 113 SER A C 1
ATOM 939 O O . SER A 1 113 ? 5.09 -18.469 -2.523 1 96.88 113 SER A O 1
ATOM 941 N N . ALA A 1 114 ? 5.344 -20.703 -2.475 1 96.5 114 ALA A N 1
ATOM 942 C CA . ALA A 1 114 ? 4.051 -20.953 -1.84 1 96.5 114 ALA A CA 1
ATOM 943 C C . ALA A 1 114 ? 4.184 -20.969 -0.319 1 96.5 114 ALA A C 1
ATOM 945 O O . ALA A 1 114 ? 5.047 -21.656 0.226 1 96.5 114 ALA A O 1
ATOM 946 N N . GLN A 1 115 ? 3.307 -20.141 0.312 1 94.31 115 GLN A N 1
ATOM 947 C CA . GLN A 1 115 ? 3.146 -20.422 1.736 1 94.31 115 GLN A CA 1
ATOM 948 C C . GLN A 1 115 ? 2.676 -21.859 1.972 1 94.31 115 GLN A C 1
ATOM 950 O O . GLN A 1 115 ? 1.841 -22.375 1.226 1 94.31 115 GLN A O 1
ATOM 955 N N . LEU A 1 116 ? 3.137 -22.484 3 1 94.44 116 LEU A N 1
ATOM 956 C CA . LEU A 1 116 ? 2.852 -23.891 3.244 1 94.44 116 LEU A CA 1
ATOM 957 C C . LEU A 1 116 ? 1.349 -24.141 3.291 1 94.44 116 LEU A C 1
ATOM 959 O O . LEU A 1 116 ? 0.869 -25.156 2.783 1 94.44 116 LEU A O 1
ATOM 963 N N . TYR A 1 117 ? 0.619 -23.203 3.797 1 91.88 117 TYR A N 1
ATOM 964 C CA . TYR A 1 117 ? -0.818 -23.422 3.926 1 91.88 117 TYR A CA 1
ATOM 965 C C . TYR A 1 117 ? -1.505 -23.359 2.566 1 91.88 117 TYR A C 1
ATOM 967 O O . TYR A 1 117 ? -2.58 -23.938 2.381 1 91.88 117 TYR A O 1
ATOM 975 N N . ALA A 1 118 ? -0.906 -22.75 1.582 1 93.81 118 ALA A N 1
ATOM 976 C CA . ALA A 1 118 ? -1.504 -22.578 0.261 1 93.81 118 ALA A CA 1
ATOM 977 C C . ALA A 1 118 ? -1.007 -23.641 -0.711 1 93.81 118 ALA A C 1
ATOM 979 O O . ALA A 1 118 ? -1.422 -23.672 -1.872 1 93.81 118 ALA A O 1
ATOM 980 N N . LYS A 1 119 ? -0.185 -24.516 -0.266 1 95.56 119 LYS A N 1
ATOM 981 C CA . LYS A 1 119 ? 0.482 -25.516 -1.08 1 95.56 119 LYS A CA 1
ATOM 982 C C . LYS A 1 119 ? -0.53 -26.359 -1.861 1 95.56 119 LYS A C 1
ATOM 984 O O . LYS A 1 119 ? -0.345 -26.609 -3.055 1 95.56 119 LYS A O 1
ATOM 989 N N . GLU A 1 120 ? -1.565 -26.766 -1.226 1 95.12 120 GLU A N 1
ATOM 990 C CA . GLU A 1 120 ? -2.557 -27.656 -1.833 1 95.12 120 GLU A CA 1
ATOM 991 C C . GLU A 1 120 ? -3.271 -26.969 -2.992 1 95.12 120 GLU A C 1
ATOM 993 O O . GLU A 1 120 ? -3.6 -27.609 -3.994 1 95.12 120 GLU A O 1
ATOM 998 N N . LEU A 1 121 ? -3.529 -25.766 -2.852 1 95.62 121 LEU A N 1
ATOM 999 C CA . LEU A 1 121 ? -4.152 -24.984 -3.918 1 95.62 121 LEU A CA 1
ATOM 1000 C C . LEU A 1 121 ? -3.326 -25.062 -5.199 1 95.62 121 LEU A C 1
ATOM 1002 O O . LEU A 1 121 ? -3.865 -25.312 -6.277 1 95.62 121 LEU A O 1
ATOM 1006 N N . TYR A 1 122 ? -2.051 -24.875 -5.047 1 97.94 122 TYR A N 1
ATOM 1007 C CA . TYR A 1 122 ? -1.167 -24.812 -6.203 1 97.94 122 TYR A CA 1
ATOM 1008 C C . TYR A 1 122 ? -0.935 -26.203 -6.789 1 97.94 122 TYR A C 1
ATOM 1010 O O . TYR A 1 122 ? -0.777 -26.359 -8 1 97.94 122 TYR A O 1
ATOM 1018 N N . GLU A 1 123 ? -0.967 -27.203 -5.914 1 97.56 123 GLU A N 1
ATOM 1019 C CA . GLU A 1 123 ? -0.869 -28.578 -6.391 1 97.56 123 GLU A CA 1
ATOM 1020 C C . GLU A 1 123 ? -2.068 -28.953 -7.258 1 97.56 123 GLU A C 1
ATOM 1022 O O . GLU A 1 123 ? -1.923 -29.641 -8.266 1 97.56 123 GLU A O 1
ATOM 1027 N N . LYS A 1 124 ? -3.164 -28.484 -6.926 1 96.06 124 LYS A N 1
ATOM 1028 C CA . LYS A 1 124 ? -4.41 -28.797 -7.621 1 96.06 124 LYS A CA 1
ATOM 1029 C C . LYS A 1 124 ? -4.391 -28.281 -9.055 1 96.06 124 LYS A C 1
ATOM 1031 O O . LYS A 1 124 ? -5.051 -28.828 -9.93 1 96.06 124 LYS A O 1
ATOM 1036 N N . VAL A 1 125 ? -3.578 -27.297 -9.25 1 96.25 125 VAL A N 1
ATOM 1037 C CA . VAL A 1 125 ? -3.561 -26.734 -10.594 1 96.25 125 VAL A CA 1
ATOM 1038 C C . VAL A 1 125 ? -2.275 -27.125 -11.312 1 96.25 125 VAL A C 1
ATOM 1040 O O . VAL A 1 125 ? -1.92 -26.547 -12.336 1 96.25 125 VAL A O 1
ATOM 1043 N N . GLY A 1 126 ? -1.507 -28 -10.742 1 97.25 126 GLY A N 1
ATOM 1044 C CA . GLY A 1 126 ? -0.466 -28.672 -11.508 1 97.25 126 GLY A CA 1
ATOM 1045 C C . GLY A 1 126 ? 0.934 -28.344 -11.031 1 97.25 126 GLY A C 1
ATOM 1046 O O . GLY A 1 126 ? 1.918 -28.844 -11.57 1 97.25 126 GLY A O 1
ATOM 1047 N N . PHE A 1 127 ? 1.062 -27.547 -9.922 1 98.5 127 PHE A N 1
ATOM 1048 C CA . PHE A 1 127 ? 2.385 -27.234 -9.398 1 98.5 127 PHE A CA 1
ATOM 1049 C C . PHE A 1 127 ? 2.922 -28.375 -8.547 1 98.5 127 PHE A C 1
ATOM 1051 O O . PHE A 1 127 ? 2.152 -29.125 -7.934 1 98.5 127 PHE A O 1
ATOM 1058 N N . LYS A 1 128 ? 4.258 -28.469 -8.547 1 98.19 128 LYS A N 1
ATOM 1059 C CA . LYS A 1 128 ? 4.941 -29.469 -7.734 1 98.19 128 LYS A CA 1
ATOM 1060 C C . LYS A 1 128 ? 6.008 -28.828 -6.855 1 98.19 128 LYS A C 1
ATOM 1062 O O . LYS A 1 128 ? 6.711 -27.906 -7.293 1 98.19 128 LYS A O 1
ATOM 1067 N N . VAL A 1 129 ? 6.227 -29.359 -5.676 1 98 129 VAL A N 1
ATOM 1068 C CA . VAL A 1 129 ? 7.234 -28.859 -4.746 1 98 129 VAL A CA 1
ATOM 1069 C C . VAL A 1 129 ? 8.625 -29.234 -5.246 1 98 129 VAL A C 1
ATOM 1071 O O . VAL A 1 129 ? 8.859 -30.391 -5.652 1 98 129 VAL A O 1
ATOM 1074 N N . ILE A 1 130 ? 9.516 -28.281 -5.137 1 97.44 130 ILE A N 1
ATOM 1075 C CA . ILE A 1 130 ? 10.852 -28.578 -5.645 1 97.44 130 ILE A CA 1
ATOM 1076 C C . ILE A 1 130 ? 11.898 -28.141 -4.621 1 97.44 130 ILE A C 1
ATOM 1078 O O . ILE A 1 130 ? 13.086 -28.031 -4.949 1 97.44 130 ILE A O 1
ATOM 1082 N N . SER A 1 131 ? 11.508 -27.734 -3.494 1 96.94 131 SER A N 1
ATOM 1083 C CA . SER A 1 131 ? 12.445 -27.312 -2.453 1 96.94 131 SER A CA 1
ATOM 1084 C C . SER A 1 131 ? 12.031 -27.875 -1.091 1 96.94 131 SER A C 1
ATOM 1086 O O . SER A 1 131 ? 10.914 -28.359 -0.923 1 96.94 131 SER A O 1
ATOM 1088 N N . ASP A 1 132 ? 12.992 -27.844 -0.139 1 96.88 132 ASP A N 1
ATOM 1089 C CA . ASP A 1 132 ? 12.633 -28.016 1.266 1 96.88 132 ASP A CA 1
ATOM 1090 C C . ASP A 1 132 ? 11.898 -26.781 1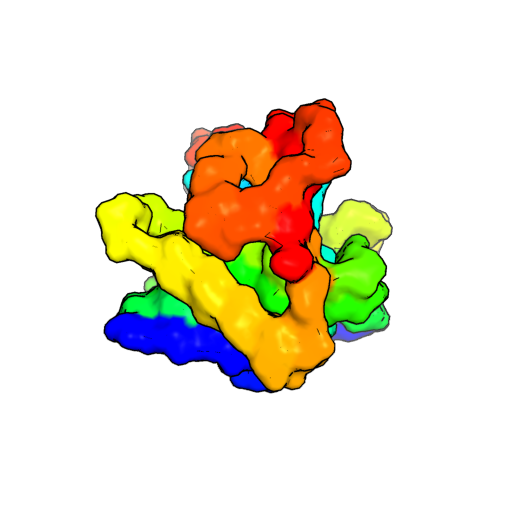.79 1 96.88 132 ASP A C 1
ATOM 1092 O O . ASP A 1 132 ? 11.805 -25.766 1.103 1 96.88 132 ASP A O 1
ATOM 1096 N N . VAL A 1 133 ? 11.344 -27 3 1 96.94 133 VAL A N 1
ATOM 1097 C CA . VAL A 1 133 ? 10.68 -25.875 3.66 1 96.94 133 VAL A CA 1
ATOM 1098 C C . VAL A 1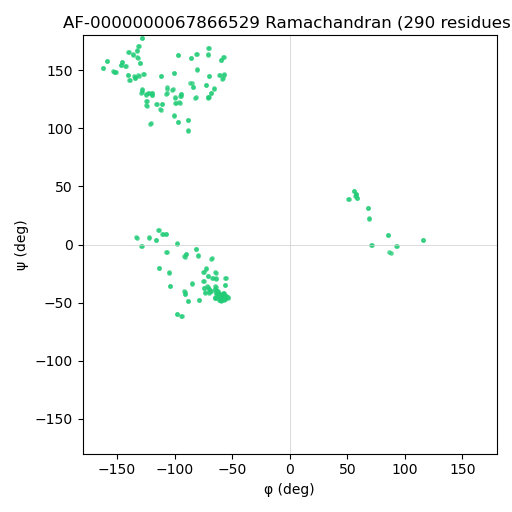 133 ? 11.711 -24.828 4.066 1 96.94 133 VAL A C 1
ATOM 1100 O O . VAL A 1 133 ? 12.781 -25.156 4.566 1 96.94 133 VAL A O 1
ATOM 1103 N N . TYR A 1 134 ? 11.414 -23.594 3.707 1 96.81 134 TYR A N 1
ATOM 1104 C CA . TYR A 1 134 ? 12.25 -22.484 4.129 1 96.81 134 TYR A CA 1
ATOM 1105 C C . TYR A 1 134 ? 11.406 -21.344 4.68 1 96.81 134 TYR A C 1
ATOM 1107 O O . TYR A 1 134 ? 10.188 -21.297 4.469 1 96.81 134 TYR A O 1
ATOM 1115 N N . GLU A 1 135 ? 12.039 -20.359 5.348 1 94.62 135 GLU A N 1
ATOM 1116 C CA . GLU A 1 135 ? 11.328 -19.219 5.941 1 94.62 135 GLU A CA 1
ATOM 1117 C C . GLU A 1 135 ? 11.422 -17.984 5.055 1 94.62 135 GLU A C 1
ATOM 1119 O O . GLU A 1 135 ? 12.508 -17.641 4.574 1 94.62 135 GLU A O 1
ATOM 1124 N N . GLU A 1 136 ? 10.312 -17.453 4.758 1 92.38 136 GLU A N 1
ATOM 1125 C CA . GLU A 1 136 ? 10.195 -16.141 4.133 1 92.38 136 GLU A CA 1
ATOM 1126 C C . GLU A 1 136 ? 9.305 -15.211 4.961 1 92.38 136 GLU A C 1
ATOM 1128 O O . GLU A 1 136 ? 8.125 -15.5 5.172 1 92.38 136 GLU A O 1
ATOM 1133 N N . VAL A 1 137 ? 9.852 -14.094 5.43 1 93.31 137 VAL A N 1
ATOM 1134 C CA . VAL A 1 137 ? 9.164 -13.148 6.309 1 93.31 137 VAL A CA 1
ATOM 1135 C C . VAL A 1 137 ? 8.57 -13.891 7.504 1 93.31 137 VAL A C 1
ATOM 1137 O O . VAL A 1 137 ? 7.41 -13.68 7.859 1 93.31 137 VAL A O 1
ATOM 1140 N N . ASP A 1 138 ? 9.273 -14.82 7.988 1 92.88 138 ASP A N 1
ATOM 1141 C CA . ASP A 1 138 ? 8.945 -15.586 9.188 1 92.88 138 ASP A CA 1
ATOM 1142 C C . ASP A 1 138 ? 7.734 -16.484 8.961 1 92.88 138 ASP A C 1
ATOM 1144 O O . ASP A 1 138 ? 6.949 -16.719 9.875 1 92.88 138 ASP A O 1
ATOM 1148 N N . ILE A 1 139 ? 7.492 -16.781 7.746 1 94.75 139 ILE A N 1
ATOM 1149 C CA . ILE A 1 139 ? 6.43 -17.703 7.348 1 94.75 139 ILE A CA 1
ATOM 1150 C C . ILE A 1 139 ? 7.02 -18.844 6.535 1 94.75 139 ILE A C 1
ATOM 1152 O O . ILE A 1 139 ? 7.824 -18.625 5.629 1 94.75 139 ILE A O 1
ATOM 1156 N N . PRO A 1 140 ? 6.699 -20.078 6.867 1 96.56 140 PRO A N 1
ATOM 1157 C CA . PRO A 1 140 ? 7.23 -21.219 6.109 1 96.56 140 PRO A CA 1
ATOM 1158 C C . PRO A 1 140 ? 6.719 -21.25 4.672 1 96.56 140 PRO A C 1
ATOM 1160 O O . PRO A 1 140 ? 5.527 -21.047 4.43 1 96.56 140 PRO A O 1
ATOM 1163 N N . HIS A 1 141 ? 7.637 -21.484 3.758 1 97.81 141 HIS A N 1
ATOM 1164 C CA . HIS A 1 141 ? 7.336 -21.547 2.334 1 97.81 141 HIS A CA 1
ATOM 1165 C C . HIS A 1 141 ? 7.973 -22.781 1.686 1 97.81 141 HIS A C 1
ATOM 1167 O O . HIS A 1 141 ? 8.844 -23.406 2.279 1 97.81 141 HIS A O 1
ATOM 1173 N N . VAL A 1 142 ? 7.516 -23.172 0.558 1 97.81 142 VAL A N 1
ATOM 1174 C CA . VAL A 1 142 ? 8.156 -24.109 -0.355 1 97.81 142 VAL A CA 1
ATOM 1175 C C . VAL A 1 142 ? 8.156 -23.547 -1.771 1 97.81 142 VAL A C 1
ATOM 1177 O O . VAL A 1 142 ? 7.227 -22.828 -2.162 1 97.81 142 VAL A O 1
ATOM 1180 N N . LYS A 1 143 ? 9.164 -23.828 -2.49 1 98 143 LYS A N 1
ATOM 1181 C CA . LYS A 1 143 ? 9.203 -23.469 -3.904 1 98 143 LYS A CA 1
ATOM 1182 C C . LYS A 1 143 ? 8.492 -24.516 -4.758 1 98 143 LYS A C 1
ATOM 1184 O O . LYS A 1 143 ? 8.648 -25.719 -4.539 1 98 143 LYS A O 1
ATOM 1189 N N . MET A 1 144 ? 7.68 -24.016 -5.688 1 98.56 144 MET A N 1
ATOM 1190 C CA . MET A 1 144 ? 6.934 -24.922 -6.559 1 98.56 144 MET A CA 1
ATOM 1191 C C . MET A 1 144 ? 7.109 -24.531 -8.023 1 98.56 144 MET A C 1
ATOM 1193 O O . MET A 1 144 ? 7.426 -23.391 -8.328 1 98.56 144 MET A O 1
ATOM 1197 N N . ILE A 1 145 ? 6.906 -25.5 -8.867 1 98.5 145 ILE A N 1
ATOM 1198 C CA . ILE A 1 145 ? 7.078 -25.266 -10.297 1 98.5 145 ILE A CA 1
ATOM 1199 C C . ILE A 1 145 ? 5.973 -25.969 -11.078 1 98.5 145 ILE A C 1
ATOM 1201 O O . ILE A 1 145 ? 5.492 -27.016 -10.664 1 98.5 145 ILE A O 1
ATOM 1205 N N . LEU A 1 146 ? 5.516 -25.312 -12.094 1 98.06 146 LEU A N 1
ATOM 1206 C CA . LEU A 1 146 ? 4.637 -25.906 -13.094 1 98.06 146 LEU A CA 1
ATOM 1207 C C . LEU A 1 146 ? 5.352 -26.047 -14.438 1 98.06 146 LEU A C 1
ATOM 1209 O O . LEU A 1 146 ? 5.898 -25.078 -14.953 1 98.06 146 LEU A O 1
ATOM 1213 N N . GLU A 1 147 ? 5.457 -27.219 -14.938 1 93.56 147 GLU A N 1
ATOM 1214 C CA . GLU A 1 147 ? 6.125 -2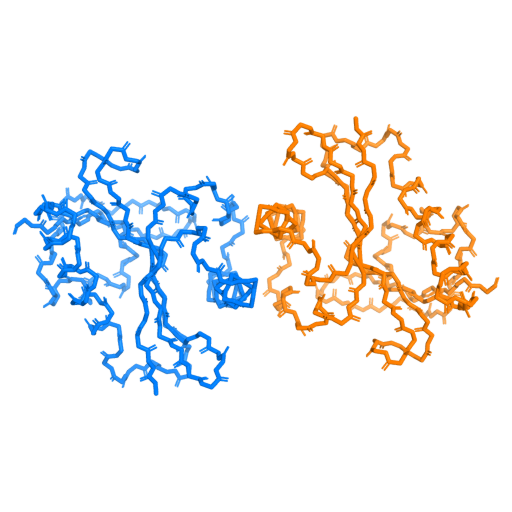7.516 -16.203 1 93.56 147 GLU A CA 1
ATOM 1215 C C . GLU A 1 147 ? 5.148 -28.094 -17.219 1 93.56 147 GLU A C 1
ATOM 1217 O O . GLU A 1 147 ? 4.211 -28.797 -16.844 1 93.56 147 GLU A O 1
ATOM 1222 N N . MET B 1 1 ? 15.367 18.359 -5.84 1 85.69 1 MET B N 1
ATOM 1223 C CA . MET B 1 1 ? 14.203 18.047 -5.008 1 85.69 1 MET B CA 1
ATOM 1224 C C . MET B 1 1 ? 13.07 19.031 -5.266 1 85.69 1 MET B C 1
ATOM 1226 O O . MET B 1 1 ? 13.297 20.25 -5.348 1 85.69 1 MET B O 1
ATOM 1230 N N . ASN B 1 2 ? 11.938 18.438 -5.574 1 93.62 2 ASN B N 1
ATOM 1231 C CA . ASN B 1 2 ? 10.797 19.266 -5.949 1 93.62 2 ASN B CA 1
ATOM 1232 C C . ASN B 1 2 ? 9.555 18.906 -5.141 1 93.62 2 ASN B C 1
ATOM 1234 O O . ASN B 1 2 ? 9.25 17.734 -4.949 1 93.62 2 ASN B O 1
ATOM 1238 N N . TRP B 1 3 ? 8.906 20 -4.652 1 97.69 3 TRP B N 1
ATOM 1239 C CA . TRP B 1 3 ? 7.629 19.812 -3.967 1 97.69 3 TRP B CA 1
ATOM 1240 C C . TRP B 1 3 ? 6.473 19.797 -4.961 1 97.69 3 TRP B C 1
ATOM 1242 O O . TRP B 1 3 ? 6.461 20.578 -5.918 1 97.69 3 TRP B O 1
ATOM 1252 N N . LYS B 1 4 ? 5.602 18.984 -4.773 1 98.44 4 LYS B N 1
ATOM 1253 C CA . LYS B 1 4 ? 4.391 18.922 -5.59 1 98.44 4 LYS B CA 1
ATOM 1254 C C . LYS B 1 4 ? 3.148 18.766 -4.715 1 98.44 4 LYS B C 1
ATOM 1256 O O 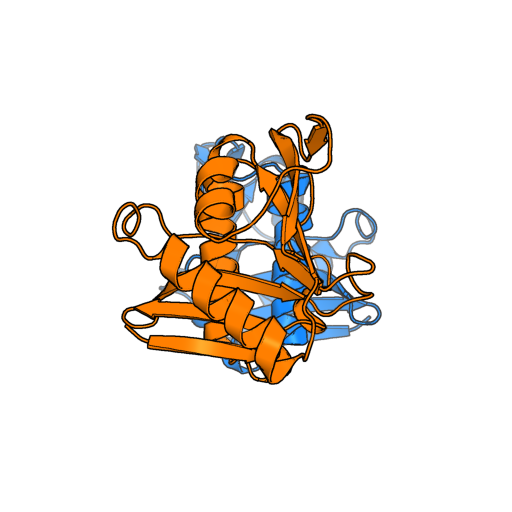. LYS B 1 4 ? 3.182 18.094 -3.686 1 98.44 4 LYS B O 1
ATOM 1261 N N . ILE B 1 5 ? 2.098 19.359 -5.07 1 98.75 5 ILE B N 1
ATOM 1262 C CA . ILE B 1 5 ? 0.768 19.172 -4.5 1 98.75 5 ILE B CA 1
ATOM 1263 C C . ILE B 1 5 ? -0.219 18.812 -5.605 1 98.75 5 ILE B C 1
ATOM 1265 O O . ILE B 1 5 ? -0.323 19.516 -6.613 1 98.75 5 ILE B O 1
ATOM 1269 N N . LYS B 1 6 ? -0.854 17.75 -5.461 1 98.69 6 LYS B N 1
ATOM 1270 C CA . LYS B 1 6 ? -1.769 17.281 -6.496 1 98.69 6 LYS B CA 1
ATOM 1271 C C . LYS B 1 6 ? -3.031 16.672 -5.887 1 98.69 6 LYS B C 1
ATOM 1273 O O . LYS B 1 6 ? -2.977 16.062 -4.824 1 98.69 6 LYS B O 1
ATOM 1278 N N . SER B 1 7 ? -4.141 16.875 -6.602 1 98.62 7 SER B N 1
ATOM 1279 C CA . SER B 1 7 ? -5.305 16.047 -6.285 1 98.62 7 SER B CA 1
ATOM 1280 C C . SER B 1 7 ? -5.09 14.602 -6.723 1 98.62 7 SER B C 1
ATOM 1282 O O . SER B 1 7 ? -4.199 14.312 -7.527 1 98.62 7 SER B O 1
ATOM 1284 N N . PHE B 1 8 ? -5.883 13.695 -6.223 1 98.62 8 PHE B N 1
ATOM 1285 C CA . PHE B 1 8 ? -5.684 12.266 -6.449 1 98.62 8 PHE B CA 1
ATOM 1286 C C . PHE B 1 8 ? -5.668 11.953 -7.938 1 98.62 8 PHE B C 1
ATOM 1288 O O . PHE B 1 8 ? -4.734 11.312 -8.43 1 98.62 8 PHE B O 1
ATOM 1295 N N . TYR B 1 9 ? -6.574 12.438 -8.633 1 98.38 9 TYR B N 1
ATOM 1296 C CA . TYR B 1 9 ? -6.719 12.039 -10.031 1 98.38 9 TYR B CA 1
ATOM 1297 C C . TYR B 1 9 ? -5.75 12.805 -10.922 1 98.38 9 TYR B C 1
ATOM 1299 O O . TYR B 1 9 ? -5.668 12.547 -12.125 1 98.38 9 TYR B O 1
ATOM 1307 N N . ASP B 1 10 ? -4.984 13.742 -10.391 1 98.69 10 ASP B N 1
ATOM 1308 C CA . ASP B 1 10 ? -3.902 14.406 -11.109 1 98.69 10 ASP B CA 1
ATOM 1309 C C . ASP B 1 10 ? -2.584 13.656 -10.93 1 98.69 10 ASP B C 1
ATOM 1311 O O . ASP B 1 10 ? -1.582 13.992 -11.57 1 98.69 10 ASP B O 1
ATOM 1315 N N . LEU B 1 11 ? -2.555 12.672 -10.07 1 98.56 11 LEU B N 1
ATOM 1316 C CA . LEU B 1 11 ? -1.357 11.859 -9.883 1 98.56 11 LEU B CA 1
ATOM 1317 C C . LEU B 1 11 ? -1.109 10.969 -11.094 1 98.56 11 LEU B C 1
ATOM 1319 O O . LEU B 1 11 ? -2.057 10.531 -11.75 1 98.56 11 LEU B O 1
ATOM 1323 N N . THR B 1 12 ? 0.089 10.781 -11.383 1 97.81 12 THR B N 1
ATOM 1324 C CA . THR B 1 12 ? 0.437 9.719 -12.32 1 97.81 12 THR B CA 1
ATOM 1325 C C . THR B 1 12 ? 0.464 8.359 -11.617 1 97.81 12 THR B C 1
ATOM 1327 O O . THR B 1 12 ? 0.513 8.297 -10.383 1 97.81 12 THR B O 1
ATOM 1330 N N . LEU B 1 13 ? 0.439 7.293 -12.359 1 98.31 13 LEU B N 1
ATOM 1331 C CA . LEU B 1 13 ? 0.552 5.953 -11.789 1 98.31 13 LEU B CA 1
ATOM 1332 C C . LEU B 1 13 ? 1.845 5.812 -10.992 1 98.31 13 LEU B C 1
ATOM 1334 O O . LEU B 1 13 ? 1.844 5.25 -9.891 1 98.31 13 LEU B O 1
ATOM 1338 N N . ASP B 1 14 ? 2.912 6.355 -11.531 1 98 14 ASP B N 1
ATOM 1339 C CA . ASP B 1 14 ? 4.203 6.281 -10.852 1 98 14 ASP B CA 1
ATOM 1340 C C . ASP B 1 14 ? 4.164 7.039 -9.523 1 98 14 ASP B C 1
ATOM 1342 O O . ASP B 1 14 ? 4.695 6.562 -8.516 1 98 14 ASP B O 1
ATOM 1346 N N . GLU B 1 15 ? 3.549 8.18 -9.539 1 98 15 GLU B N 1
ATOM 1347 C CA . GLU B 1 15 ? 3.457 8.969 -8.312 1 98 15 GLU B CA 1
ATOM 1348 C C . GLU B 1 15 ? 2.627 8.258 -7.254 1 98 15 GLU B C 1
ATOM 1350 O O . GLU B 1 15 ? 3.027 8.18 -6.09 1 98 15 GLU B O 1
ATOM 1355 N N . LEU B 1 16 ? 1.513 7.73 -7.656 1 98.56 16 LEU B N 1
ATOM 1356 C CA . LEU B 1 16 ? 0.696 6.984 -6.703 1 98.56 16 LEU B CA 1
ATOM 1357 C C . LEU B 1 16 ? 1.453 5.777 -6.168 1 98.56 16 LEU B C 1
ATOM 1359 O O . LEU B 1 16 ? 1.437 5.512 -4.961 1 98.56 16 LEU B O 1
ATOM 1363 N N . TYR B 1 17 ? 2.105 5.059 -7.062 1 98.5 17 TYR B N 1
ATOM 1364 C CA . TYR B 1 17 ? 2.875 3.891 -6.656 1 98.5 17 TYR B CA 1
ATOM 1365 C C . TYR B 1 17 ? 3.945 4.27 -5.641 1 98.5 17 TYR B C 1
ATOM 1367 O O . TYR B 1 17 ? 4.113 3.592 -4.625 1 98.5 17 TYR B O 1
ATOM 1375 N N . GLU B 1 18 ? 4.617 5.328 -5.828 1 98.25 18 GLU B N 1
ATOM 1376 C CA . GLU B 1 18 ? 5.684 5.766 -4.93 1 98.25 18 GLU B CA 1
ATOM 1377 C C . GLU B 1 18 ? 5.117 6.258 -3.602 1 98.25 18 GLU B C 1
ATOM 1379 O O . GLU B 1 18 ? 5.742 6.086 -2.553 1 98.25 18 GLU B O 1
ATOM 1384 N N . ILE B 1 19 ? 3.965 6.914 -3.652 1 98.5 19 ILE B N 1
ATOM 1385 C CA . ILE B 1 19 ? 3.297 7.336 -2.426 1 98.5 19 ILE B CA 1
ATOM 1386 C C . ILE B 1 19 ? 2.945 6.113 -1.582 1 98.5 19 ILE B C 1
ATOM 1388 O O . ILE B 1 19 ? 3.221 6.078 -0.38 1 98.5 19 ILE B O 1
ATOM 1392 N N . CYS B 1 20 ? 2.406 5.082 -2.23 1 98.25 20 CYS B N 1
ATOM 1393 C CA . CYS B 1 20 ? 2.07 3.846 -1.529 1 98.25 20 CYS B CA 1
ATOM 1394 C C . CYS B 1 20 ? 3.32 3.184 -0.962 1 98.25 20 CYS B C 1
ATOM 1396 O O . CYS B 1 20 ? 3.312 2.703 0.173 1 98.25 20 CYS B O 1
ATOM 1398 N N . LYS B 1 21 ? 4.363 3.232 -1.77 1 98 21 LYS B N 1
ATOM 1399 C CA . LYS B 1 21 ? 5.637 2.617 -1.401 1 98 21 LYS B CA 1
ATOM 1400 C C . LYS B 1 21 ? 6.23 3.283 -0.166 1 98 21 LYS B C 1
ATOM 1402 O O . LYS B 1 21 ? 6.641 2.604 0.778 1 98 21 LYS B O 1
ATOM 1407 N N . VAL B 1 22 ? 6.23 4.566 -0.097 1 98.31 22 VAL B N 1
ATOM 1408 C CA . VAL B 1 22 ? 6.855 5.285 1.01 1 98.31 22 VAL B CA 1
ATOM 1409 C C . VAL B 1 22 ? 5.98 5.176 2.256 1 98.31 22 VAL B C 1
ATOM 1411 O O . VAL B 1 22 ? 6.492 5.086 3.375 1 98.31 22 VAL B O 1
ATOM 1414 N N . ARG B 1 23 ? 4.645 5.215 2.107 1 98.44 23 ARG B N 1
ATOM 1415 C CA . ARG B 1 23 ? 3.76 5 3.248 1 98.44 23 ARG B CA 1
ATOM 1416 C C . ARG B 1 23 ? 3.965 3.613 3.85 1 98.44 23 ARG B C 1
ATOM 1418 O O . ARG B 1 23 ? 4.031 3.465 5.07 1 98.44 23 ARG B O 1
ATOM 1425 N N . TYR B 1 24 ? 4.074 2.627 2.961 1 98.19 24 TYR B N 1
ATOM 1426 C CA . TYR B 1 24 ? 4.348 1.271 3.428 1 98.19 24 TYR B CA 1
ATOM 1427 C C . TYR B 1 24 ? 5.656 1.214 4.203 1 98.19 24 TYR B C 1
ATOM 1429 O O . TYR B 1 24 ? 5.723 0.609 5.277 1 98.19 24 TYR B O 1
ATOM 1437 N N . GLU B 1 25 ? 6.648 1.816 3.695 1 97.75 25 GLU B N 1
ATOM 1438 C CA . GLU B 1 25 ? 7.973 1.814 4.312 1 97.75 25 GLU B CA 1
ATOM 1439 C C . GLU B 1 25 ? 7.922 2.395 5.723 1 97.75 25 GLU B C 1
ATOM 1441 O O . GLU B 1 25 ? 8.484 1.82 6.66 1 97.75 25 GLU B O 1
ATOM 1446 N N . VAL B 1 26 ? 7.223 3.453 5.867 1 97.56 26 VAL B N 1
ATOM 1447 C CA . VAL B 1 26 ? 7.27 4.184 7.129 1 97.56 26 VAL B CA 1
ATOM 1448 C C . VAL B 1 26 ? 6.223 3.617 8.086 1 97.56 26 VAL B C 1
ATOM 1450 O O . VAL B 1 26 ? 6.539 3.283 9.234 1 97.56 26 VAL B O 1
ATOM 1453 N N . PHE B 1 27 ? 4.969 3.424 7.652 1 97.25 27 PHE B N 1
ATOM 1454 C CA . PHE B 1 27 ? 3.887 3.088 8.562 1 97.25 27 PHE B CA 1
ATOM 1455 C C . PHE B 1 27 ? 3.838 1.587 8.82 1 97.25 27 PHE B C 1
ATOM 1457 O O . PHE B 1 27 ? 3.531 1.149 9.93 1 97.25 27 PHE B O 1
ATOM 1464 N N . VAL B 1 28 ? 4.188 0.783 7.812 1 97.31 28 VAL B N 1
ATOM 1465 C CA . VAL B 1 28 ? 4.109 -0.664 7.988 1 97.31 28 VAL B CA 1
ATOM 1466 C C . VAL B 1 28 ? 5.465 -1.201 8.445 1 97.31 28 VAL B C 1
ATOM 1468 O O . VAL B 1 28 ? 5.605 -1.674 9.57 1 97.31 28 VAL B O 1
ATOM 1471 N N . CYS B 1 29 ? 6.492 -1.023 7.613 1 97 29 CYS B N 1
ATOM 1472 C CA . CYS B 1 29 ? 7.801 -1.583 7.938 1 97 29 CYS B CA 1
ATOM 1473 C C . CYS B 1 29 ? 8.422 -0.868 9.133 1 97 29 CYS B C 1
ATOM 1475 O O . CYS B 1 29 ? 9 -1.508 10.008 1 97 29 CYS B O 1
ATOM 1477 N N . GLY B 1 30 ? 8.273 0.406 9.188 1 96.44 30 GLY B N 1
ATOM 1478 C CA . GLY B 1 30 ? 8.891 1.211 10.227 1 96.44 30 GLY B CA 1
ATOM 1479 C C . GLY B 1 30 ? 8.148 1.164 11.547 1 96.44 30 GLY B C 1
ATOM 1480 O O . GLY B 1 30 ? 8.734 0.864 12.586 1 96.44 30 GLY B O 1
ATOM 1481 N N . GLN B 1 31 ? 6.816 1.349 11.484 1 95.12 31 GLN B N 1
ATOM 1482 C CA . GLN B 1 31 ? 6.031 1.544 12.703 1 95.12 31 GLN B CA 1
ATOM 1483 C C . GLN B 1 31 ? 5.195 0.309 13.016 1 95.12 31 GLN B C 1
ATOM 1485 O O . GLN B 1 31 ? 4.578 0.228 14.086 1 95.12 31 GLN B O 1
ATOM 1490 N N . LYS B 1 32 ? 5.184 -0.655 12.133 1 95.31 32 LYS B N 1
ATOM 1491 C CA . LYS B 1 32 ? 4.473 -1.918 12.312 1 95.31 32 LYS B CA 1
ATOM 1492 C C . LYS B 1 32 ? 2.986 -1.682 12.555 1 95.31 32 LYS B C 1
ATOM 1494 O O . LYS B 1 32 ? 2.398 -2.27 13.461 1 95.31 32 LYS B O 1
ATOM 1499 N N . ILE B 1 33 ? 2.422 -0.796 11.789 1 95.31 33 ILE B N 1
ATOM 1500 C CA . ILE B 1 33 ? 0.987 -0.542 11.844 1 95.31 33 ILE B CA 1
ATOM 1501 C C . ILE B 1 33 ? 0.259 -1.484 10.891 1 95.31 33 ILE B C 1
ATOM 1503 O O . ILE B 1 33 ? 0.354 -1.337 9.672 1 95.31 33 ILE B O 1
ATOM 1507 N N . TYR B 1 34 ? -0.397 -2.408 11.414 1 95.12 34 TYR B N 1
ATOM 1508 C CA . TYR B 1 34 ? -1.109 -3.391 10.602 1 95.12 34 TYR B CA 1
ATOM 1509 C C . TYR B 1 34 ? -2.557 -3.529 11.062 1 95.12 34 TYR B C 1
ATOM 1511 O O . TYR B 1 34 ? -3.344 -4.25 10.445 1 95.12 34 TYR B O 1
ATOM 1519 N N . GLN B 1 35 ? -2.902 -2.789 12.086 1 95 35 GLN B N 1
ATOM 1520 C CA . GLN B 1 35 ? -4.219 -2.943 12.703 1 95 35 GLN B CA 1
ATOM 1521 C C . GLN B 1 35 ? -5.305 -2.326 11.828 1 95 35 GLN B C 1
ATOM 1523 O O . GLN B 1 35 ? -6.477 -2.691 11.938 1 95 35 GLN B O 1
ATOM 1528 N N . GLU B 1 36 ? -4.863 -1.41 11.031 1 95.62 36 GLU B N 1
ATOM 1529 C CA . GLU B 1 36 ? -5.797 -0.749 10.125 1 95.62 36 GLU B CA 1
ATOM 1530 C C . GLU B 1 36 ? -5.211 -0.626 8.719 1 95.62 36 GLU B C 1
ATOM 1532 O O . GLU B 1 36 ? -4.008 -0.395 8.562 1 95.62 36 GLU B O 1
ATOM 1537 N N . ASN B 1 37 ? -6.16 -0.761 7.766 1 97.44 37 ASN B N 1
ATOM 1538 C CA . ASN B 1 37 ? -5.746 -0.579 6.379 1 97.44 37 ASN B CA 1
ATOM 1539 C C . ASN B 1 37 ? -5.418 0.882 6.078 1 97.44 37 ASN B C 1
ATOM 1541 O O . ASN B 1 37 ? -6.23 1.77 6.344 1 97.44 37 ASN B O 1
ATOM 1545 N N . ASP B 1 38 ? -4.273 1.151 5.555 1 97.19 38 ASP B N 1
ATOM 1546 C CA . ASP B 1 38 ? -3.836 2.508 5.242 1 97.19 38 ASP B CA 1
ATOM 1547 C C . ASP B 1 38 ? -4.672 3.109 4.117 1 97.19 38 ASP B C 1
ATOM 1549 O O . ASP B 1 38 ? -4.832 4.332 4.039 1 97.19 38 ASP B O 1
ATOM 1553 N N . PHE B 1 39 ? -5.156 2.326 3.299 1 97.44 39 PHE B N 1
ATOM 1554 C CA . PHE B 1 39 ? -5.969 2.779 2.174 1 97.44 39 PHE B CA 1
ATOM 1555 C C . PHE B 1 39 ? -7.438 2.871 2.57 1 97.44 39 PHE B C 1
ATOM 1557 O O . PHE B 1 39 ? -8.18 1.892 2.463 1 97.44 39 PHE B O 1
ATOM 1564 N N . ASP B 1 40 ? -7.859 4.062 2.885 1 97 40 ASP B N 1
ATOM 1565 C CA . ASP B 1 40 ? -9.164 4.289 3.502 1 97 40 ASP B CA 1
ATOM 1566 C C . ASP B 1 40 ? -10.109 4.992 2.535 1 97 40 ASP B C 1
ATOM 1568 O O . ASP B 1 40 ? -11.172 5.484 2.941 1 97 40 ASP B O 1
ATOM 1572 N N . ASP B 1 41 ? -9.797 5.164 1.294 1 96.75 41 ASP B N 1
ATOM 1573 C CA . ASP B 1 41 ? -10.562 5.777 0.213 1 96.75 41 ASP B CA 1
ATOM 1574 C C . ASP B 1 41 ? -10.664 7.289 0.399 1 96.75 41 ASP B C 1
ATOM 1576 O O . ASP B 1 41 ? -11.242 7.984 -0.439 1 96.75 41 ASP B O 1
ATOM 1580 N N . VAL B 1 42 ? -10.07 7.855 1.494 1 98.19 42 VAL B N 1
ATOM 1581 C CA . VAL B 1 42 ? -10.016 9.297 1.711 1 98.19 42 VAL B CA 1
ATOM 1582 C C . VAL B 1 42 ? -9.039 9.93 0.724 1 98.19 42 VAL B C 1
ATOM 1584 O O . VAL B 1 42 ? -9.234 11.07 0.292 1 98.19 42 VAL B O 1
ATOM 1587 N N . ASP B 1 43 ? -8.078 9.117 0.303 1 98.62 43 ASP B N 1
ATOM 1588 C CA . ASP B 1 43 ? -7.027 9.578 -0.604 1 98.62 43 ASP B CA 1
ATOM 1589 C C . ASP B 1 43 ? -7.625 10.172 -1.877 1 98.62 43 ASP B C 1
ATOM 1591 O O . ASP B 1 43 ? -7.047 11.078 -2.475 1 98.62 43 ASP B O 1
ATOM 1595 N N . LYS B 1 44 ? -8.797 9.68 -2.254 1 98.19 44 LYS B N 1
ATOM 1596 C CA . LYS B 1 44 ? -9.398 10.078 -3.521 1 98.19 44 LYS B CA 1
ATOM 1597 C C . LYS B 1 44 ? -10.078 11.438 -3.408 1 98.19 44 LYS B C 1
ATOM 1599 O O . LYS B 1 44 ? -10.422 12.055 -4.422 1 98.19 44 LYS B O 1
ATOM 1604 N N . LYS B 1 45 ? -10.195 11.953 -2.203 1 98.25 45 LYS B N 1
ATOM 1605 C CA . LYS B 1 45 ? -10.984 13.156 -1.959 1 98.25 45 LYS B CA 1
ATOM 1606 C C . LYS B 1 45 ? -10.102 14.297 -1.455 1 98.25 45 LYS B C 1
ATOM 1608 O O . LYS B 1 45 ? -10.602 15.359 -1.076 1 98.25 45 LYS B O 1
ATOM 1613 N N . VAL B 1 46 ? -8.828 14.031 -1.406 1 98.69 46 VAL B N 1
ATOM 1614 C CA . VAL B 1 46 ? -7.961 14.992 -0.733 1 98.69 46 VAL B CA 1
ATOM 1615 C C . VAL B 1 46 ? -6.797 15.367 -1.648 1 98.69 46 VAL B C 1
ATOM 1617 O O . VAL B 1 46 ? -6.699 14.875 -2.773 1 98.69 46 VAL B O 1
ATOM 1620 N N . PHE B 1 47 ? -5.938 16.297 -1.167 1 98.88 47 PHE B N 1
ATOM 1621 C CA . PHE B 1 47 ? -4.719 16.672 -1.874 1 98.88 47 PHE B CA 1
ATOM 1622 C C . PHE B 1 47 ? -3.504 15.977 -1.27 1 98.88 47 PHE B C 1
ATOM 1624 O O . PHE B 1 47 ? -3.486 15.672 -0.074 1 98.88 47 PHE B O 1
ATOM 1631 N N . HIS B 1 48 ? -2.574 15.695 -2.072 1 98.94 48 HIS B N 1
ATOM 1632 C CA . HIS B 1 48 ? -1.327 15.039 -1.702 1 98.94 48 HIS B CA 1
ATOM 1633 C C . HIS B 1 48 ? -0.13 15.953 -1.927 1 98.94 48 HIS B C 1
ATOM 1635 O O . HIS B 1 48 ? 0.066 16.469 -3.031 1 98.94 48 HIS B O 1
ATOM 1641 N N . ILE B 1 49 ? 0.58 16.219 -0.912 1 98.94 49 ILE B N 1
ATOM 1642 C CA . ILE B 1 49 ? 1.832 16.953 -1.023 1 98.94 49 ILE B CA 1
ATOM 1643 C C . ILE B 1 49 ? 3.012 16.016 -0.83 1 98.94 49 ILE B C 1
ATOM 1645 O O . ILE B 1 49 ? 2.977 15.141 0.042 1 98.94 49 ILE B O 1
ATOM 1649 N N . PHE B 1 50 ? 3.994 16.109 -1.668 1 98.81 50 PHE B N 1
ATOM 1650 C CA . PHE B 1 50 ? 5.141 15.211 -1.532 1 98.81 50 PHE B CA 1
ATOM 1651 C C . PHE B 1 50 ? 6.395 15.859 -2.107 1 98.81 50 PHE B C 1
ATOM 1653 O O . PHE B 1 50 ? 6.309 16.75 -2.959 1 98.81 50 PHE B O 1
ATOM 1660 N N . LEU B 1 51 ? 7.477 15.5 -1.504 1 98.56 51 LEU B N 1
ATOM 1661 C CA . LEU B 1 51 ? 8.812 15.852 -1.978 1 98.56 51 LEU B CA 1
ATOM 1662 C C . LEU B 1 51 ? 9.438 14.695 -2.75 1 98.56 51 LEU B C 1
ATOM 1664 O O . LEU B 1 51 ? 9.547 13.586 -2.23 1 98.56 51 LEU B O 1
ATOM 1668 N N . GLU B 1 52 ? 9.781 14.945 -3.943 1 96.44 52 GLU B N 1
ATOM 1669 C CA . GLU B 1 52 ? 10.367 13.93 -4.809 1 96.44 52 GLU B CA 1
ATOM 1670 C C . GLU B 1 52 ? 11.859 14.18 -5.012 1 96.44 52 GLU B C 1
ATOM 1672 O O . GLU B 1 52 ? 12.281 15.312 -5.238 1 96.44 52 GLU B O 1
ATOM 1677 N N . ASP B 1 53 ? 12.633 13.148 -4.789 1 93.81 53 ASP B N 1
ATOM 1678 C CA . ASP B 1 53 ? 14.062 13.164 -5.078 1 93.81 53 ASP B CA 1
ATOM 1679 C C . ASP B 1 53 ? 14.43 12.07 -6.078 1 93.81 53 ASP B C 1
ATOM 1681 O O . ASP B 1 53 ? 14.57 10.898 -5.703 1 93.81 53 ASP B O 1
ATOM 1685 N N . GLU B 1 54 ? 14.68 12.414 -7.348 1 89.75 54 GLU B N 1
ATOM 1686 C CA . GLU B 1 54 ? 15.055 11.492 -8.422 1 89.75 54 GLU B CA 1
ATOM 1687 C C . GLU B 1 54 ? 14.023 10.375 -8.578 1 89.75 54 GLU B C 1
ATOM 1689 O O . GLU B 1 54 ? 14.383 9.195 -8.586 1 89.75 54 GLU B O 1
ATOM 1694 N N . GLY B 1 55 ? 12.797 10.789 -8.586 1 87.62 55 GLY B N 1
ATOM 1695 C CA . GLY B 1 55 ? 11.727 9.844 -8.844 1 87.62 55 GLY B CA 1
ATOM 1696 C C . GLY B 1 55 ? 11.242 9.125 -7.602 1 87.62 55 GLY B C 1
ATOM 1697 O O . GLY B 1 55 ? 10.234 8.414 -7.637 1 87.62 55 GLY B O 1
ATOM 1698 N N . LYS B 1 56 ? 11.922 9.344 -6.512 1 93.5 56 LYS B N 1
ATOM 1699 C CA . LYS B 1 56 ? 11.555 8.75 -5.227 1 93.5 56 LYS B CA 1
ATOM 1700 C C . LYS B 1 56 ? 10.859 9.773 -4.332 1 93.5 56 LYS B C 1
ATOM 1702 O O . LYS B 1 56 ? 11.305 10.922 -4.223 1 93.5 56 LYS B O 1
ATOM 1707 N N . ILE B 1 57 ? 9.781 9.383 -3.76 1 97.62 57 ILE B N 1
ATOM 1708 C CA . ILE B 1 57 ? 9.141 10.25 -2.783 1 97.62 57 ILE B CA 1
ATOM 1709 C C . ILE B 1 57 ? 9.82 10.102 -1.426 1 97.62 57 ILE B C 1
ATOM 1711 O O . ILE B 1 57 ? 9.977 8.984 -0.924 1 97.62 57 ILE B O 1
ATOM 1715 N N . VAL B 1 58 ? 10.227 11.227 -0.871 1 97.56 58 VAL B N 1
ATOM 1716 C CA . VAL B 1 58 ? 11.008 11.133 0.356 1 97.56 58 VAL B CA 1
ATOM 1717 C C . VAL B 1 58 ? 10.219 11.734 1.519 1 97.56 58 VAL B C 1
ATOM 1719 O O . VAL B 1 58 ? 10.539 11.492 2.684 1 97.56 58 VAL B O 1
ATOM 1722 N N . ALA B 1 59 ? 9.258 12.539 1.255 1 98.75 59 ALA B N 1
ATOM 1723 C CA . ALA B 1 59 ? 8.328 13.102 2.234 1 98.75 59 ALA B CA 1
ATOM 1724 C C . ALA B 1 59 ? 6.926 13.211 1.656 1 98.75 59 ALA B C 1
ATOM 1726 O O . ALA B 1 59 ? 6.754 13.344 0.442 1 98.75 59 ALA B O 1
ATOM 1727 N N . TYR B 1 60 ? 5.965 13.172 2.533 1 98.88 60 TYR B N 1
ATOM 1728 C CA . TYR B 1 60 ? 4.59 13.094 2.055 1 98.88 60 TYR B CA 1
ATOM 1729 C C . TYR B 1 60 ? 3.609 13.484 3.152 1 98.88 60 TYR B C 1
ATOM 1731 O O . TYR B 1 60 ? 3.881 13.281 4.34 1 98.88 60 TYR B O 1
ATOM 1739 N N . ALA B 1 61 ? 2.453 14.016 2.771 1 98.88 61 ALA B N 1
ATOM 1740 C CA . ALA B 1 61 ? 1.306 14.188 3.658 1 98.88 61 ALA B CA 1
ATOM 1741 C C . ALA B 1 61 ? 0.009 14.312 2.863 1 98.88 61 ALA B C 1
ATOM 1743 O O . ALA B 1 61 ? 0.03 14.648 1.678 1 98.88 61 ALA B O 1
ATOM 1744 N N . ARG B 1 62 ? -1.089 14.031 3.512 1 98.88 62 ARG B N 1
ATOM 1745 C CA . ARG B 1 62 ? -2.416 14.312 2.975 1 98.88 62 ARG B CA 1
ATOM 1746 C C . ARG B 1 62 ? -2.932 15.656 3.471 1 98.88 62 ARG B C 1
ATOM 1748 O O . ARG B 1 62 ? -2.836 15.961 4.66 1 98.88 62 ARG B O 1
ATOM 1755 N N . LEU B 1 63 ? -3.373 16.453 2.572 1 98.94 63 LEU B N 1
ATOM 1756 C CA . LEU B 1 63 ? -4.09 17.688 2.887 1 98.94 63 LEU B CA 1
ATOM 1757 C C . LEU B 1 63 ? -5.594 17.5 2.725 1 98.94 63 LEU B C 1
ATOM 1759 O O . LEU B 1 63 ? -6.094 17.391 1.603 1 98.94 63 LEU B O 1
ATOM 1763 N N . ILE B 1 64 ? -6.32 17.516 3.848 1 98.81 64 ILE B N 1
ATOM 1764 C CA . ILE B 1 64 ? -7.699 17.031 3.891 1 98.81 64 ILE B CA 1
ATOM 1765 C C . ILE B 1 64 ? -8.641 18.219 4.137 1 98.81 64 ILE B C 1
ATOM 1767 O O . ILE B 1 64 ? -8.57 18.859 5.184 1 98.81 64 ILE B O 1
ATOM 1771 N N . PRO B 1 65 ? -9.508 18.516 3.172 1 98.69 65 PRO B N 1
ATOM 1772 C CA . PRO B 1 65 ? -10.508 19.562 3.4 1 98.69 65 PRO B CA 1
ATOM 1773 C C . PRO B 1 65 ? -11.422 19.25 4.586 1 98.69 65 PRO B C 1
ATOM 1775 O O . PRO B 1 65 ? -11.586 18.094 4.961 1 98.69 65 PRO B O 1
ATOM 1778 N N . SER B 1 66 ? -12.031 20.375 5.09 1 98.44 66 SER B N 1
ATOM 1779 C CA . SER B 1 66 ? -12.969 20.219 6.191 1 98.44 66 SER B CA 1
ATOM 1780 C C . SER B 1 66 ? -14.148 19.344 5.793 1 98.44 66 SER B C 1
ATOM 1782 O O . SER B 1 66 ? -14.547 19.312 4.629 1 98.44 66 SER B O 1
ATOM 1784 N N . GLY B 1 67 ? -14.641 18.562 6.805 1 98 67 GLY B N 1
ATOM 1785 C CA . GLY B 1 67 ? -15.852 17.781 6.59 1 98 67 GLY B CA 1
ATOM 1786 C C . GLY B 1 67 ? -15.57 16.375 6.117 1 98 67 GLY B C 1
ATOM 1787 O O . GLY B 1 67 ? -16.5 15.562 5.969 1 98 67 GLY B O 1
ATOM 1788 N N . ILE B 1 68 ? -14.312 16.062 5.938 1 97.88 68 ILE B N 1
ATOM 1789 C CA . ILE B 1 68 ? -13.992 14.719 5.465 1 97.88 68 ILE B CA 1
ATOM 1790 C C . ILE B 1 68 ? -13.602 13.836 6.648 1 97.88 68 ILE B C 1
ATOM 1792 O O . ILE B 1 68 ? -14.281 12.852 6.945 1 97.88 68 ILE B O 1
ATOM 1796 N N . THR B 1 69 ? -12.523 14.242 7.375 1 97.06 69 THR B N 1
ATOM 1797 C CA . THR B 1 69 ? -12.109 13.469 8.539 1 97.06 69 THR B CA 1
ATOM 1798 C C . THR B 1 69 ? -12.531 14.172 9.828 1 97.06 69 THR B C 1
ATOM 1800 O O . THR B 1 69 ? -12.852 13.523 10.828 1 97.06 69 THR B O 1
ATOM 1803 N N . TYR B 1 70 ? -12.461 15.453 9.773 1 97 70 TYR B N 1
ATOM 1804 C CA . TYR B 1 70 ? -12.922 16.312 10.852 1 97 70 TYR B CA 1
ATOM 1805 C C . TYR B 1 70 ? -13.805 17.438 10.312 1 97 70 TYR B C 1
ATOM 1807 O O . TYR B 1 70 ? -13.906 17.625 9.094 1 97 70 TYR B O 1
ATOM 1815 N N . ASP B 1 71 ? -14.414 18.125 11.312 1 97.44 71 ASP B N 1
ATOM 1816 C CA . ASP B 1 71 ? -15.141 19.328 10.922 1 97.44 71 ASP B CA 1
ATOM 1817 C C . ASP B 1 71 ? -14.188 20.375 10.344 1 97.44 71 ASP B C 1
ATOM 1819 O O . ASP B 1 71 ? -14.578 21.156 9.477 1 97.44 71 ASP B O 1
ATOM 1823 N N . THR B 1 72 ? -13.008 20.375 10.766 1 98.44 72 THR B N 1
ATOM 1824 C CA . THR B 1 72 ? -11.953 21.266 10.281 1 98.44 72 THR B CA 1
ATOM 1825 C C . THR B 1 72 ? -11.102 20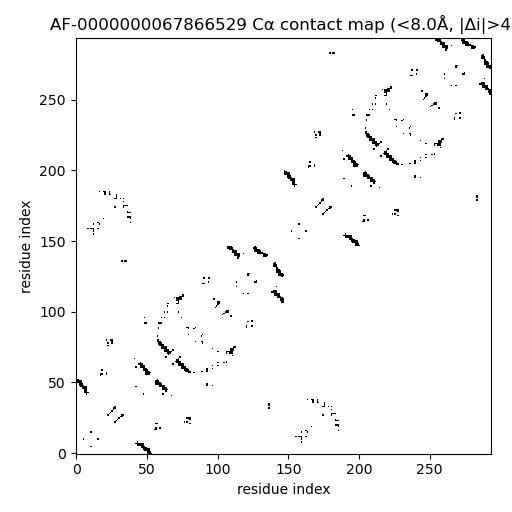.562 9.227 1 98.44 72 THR B C 1
ATOM 1827 O O . THR B 1 72 ? -11.18 19.344 9.062 1 98.44 72 THR B O 1
ATOM 1830 N N . ALA B 1 73 ? -10.344 21.422 8.477 1 98.75 73 ALA B N 1
ATOM 1831 C CA . ALA B 1 73 ? -9.32 20.812 7.637 1 98.75 73 ALA B CA 1
ATOM 1832 C C . ALA B 1 73 ? -8.352 19.969 8.469 1 98.75 73 ALA B C 1
ATOM 1834 O O . ALA B 1 73 ? -8.305 20.094 9.695 1 98.75 73 ALA B O 1
ATOM 1835 N N . ALA B 1 74 ? -7.648 19.094 7.789 1 98.81 74 ALA B N 1
ATOM 1836 C CA . ALA B 1 74 ? -6.727 18.219 8.516 1 98.81 74 ALA B CA 1
ATOM 1837 C C . ALA B 1 74 ? -5.484 17.922 7.684 1 98.81 74 ALA B C 1
ATOM 1839 O O . ALA B 1 74 ? -5.48 18.125 6.469 1 98.81 74 ALA B O 1
ATOM 1840 N N . ILE B 1 75 ? -4.477 17.578 8.312 1 98.75 75 ILE B N 1
ATOM 1841 C CA . ILE B 1 75 ? -3.266 17.016 7.715 1 98.75 75 ILE B CA 1
ATOM 1842 C C . ILE B 1 75 ? -3.012 15.617 8.273 1 98.75 75 ILE B C 1
ATOM 1844 O O . ILE B 1 75 ? -3.113 15.398 9.477 1 98.75 75 ILE B O 1
ATOM 1848 N N . GLY B 1 76 ? -2.816 14.656 7.391 1 98.06 76 GLY B N 1
ATOM 1849 C CA . GLY B 1 76 ? -2.611 13.289 7.848 1 98.06 76 GLY B CA 1
ATOM 1850 C C . GLY B 1 76 ? -1.548 12.547 7.055 1 98.06 76 GLY B C 1
ATOM 1851 O O . GLY B 1 76 ? -1.067 13.047 6.035 1 98.06 76 GLY B O 1
ATOM 1852 N N . ARG B 1 77 ? -1.119 11.406 7.625 1 97.94 77 ARG B N 1
ATOM 1853 C CA . ARG B 1 77 ? -0.154 10.5 7.012 1 97.94 77 ARG B CA 1
ATOM 1854 C C . ARG B 1 77 ? 1.159 11.219 6.719 1 97.94 77 ARG B C 1
ATOM 1856 O O . ARG B 1 77 ? 1.733 11.055 5.637 1 97.94 77 ARG B O 1
ATOM 1863 N N . VAL B 1 78 ? 1.509 12.039 7.648 1 98.38 78 VAL B N 1
ATOM 1864 C CA . VAL B 1 78 ? 2.748 12.805 7.527 1 98.38 78 VAL B CA 1
ATOM 1865 C C . VAL B 1 78 ? 3.945 11.875 7.699 1 98.38 78 VAL B C 1
ATOM 1867 O O . VAL B 1 78 ? 4.035 11.141 8.688 1 98.38 78 VAL B O 1
ATOM 1870 N N . LEU B 1 79 ? 4.871 11.914 6.68 1 98.25 79 LEU B N 1
ATOM 1871 C CA . LEU B 1 79 ? 6.035 11.047 6.812 1 98.25 79 LEU B CA 1
ATOM 1872 C C . LEU B 1 79 ? 7.246 11.641 6.105 1 98.25 79 LEU B C 1
ATOM 1874 O O . LEU B 1 79 ? 7.098 12.445 5.18 1 98.25 79 LEU B O 1
ATOM 1878 N N . VAL B 1 80 ? 8.367 11.383 6.605 1 98 80 VAL B N 1
ATOM 1879 C CA . VAL B 1 80 ? 9.672 11.602 5.98 1 98 80 VAL B CA 1
ATOM 1880 C C . VAL B 1 80 ? 10.492 10.312 6.051 1 98 80 VAL B C 1
ATOM 1882 O O . VAL B 1 80 ? 10.555 9.664 7.098 1 98 80 VAL B O 1
ATOM 1885 N N . LEU B 1 81 ? 11.078 9.898 4.922 1 97.44 81 LEU B N 1
ATOM 1886 C CA . LEU B 1 81 ? 11.938 8.719 4.93 1 97.44 81 LEU B CA 1
ATOM 1887 C C . LEU B 1 81 ? 13.07 8.883 5.93 1 97.44 81 LEU B C 1
ATOM 1889 O O . LEU B 1 81 ? 13.641 9.969 6.055 1 97.44 81 LEU B O 1
ATOM 1893 N N . ASN B 1 82 ? 13.453 7.812 6.508 1 95.56 82 ASN B N 1
ATOM 1894 C CA . ASN B 1 82 ? 14.438 7.816 7.582 1 95.56 82 ASN B CA 1
ATOM 1895 C C . ASN B 1 82 ? 15.742 8.469 7.145 1 95.56 82 ASN B C 1
ATOM 1897 O O . ASN B 1 82 ? 16.297 9.305 7.859 1 95.56 82 ASN B O 1
ATOM 1901 N N . GLU B 1 83 ? 16.172 8.156 5.984 1 94.31 83 GLU B N 1
ATOM 1902 C CA . GLU B 1 83 ? 17.453 8.633 5.473 1 94.31 83 GLU B CA 1
ATOM 1903 C C . GLU B 1 83 ? 17.422 10.141 5.23 1 94.31 83 GLU B C 1
ATOM 1905 O O . GLU B 1 83 ? 18.469 10.766 5.039 1 94.31 83 GLU B O 1
ATOM 1910 N N . TYR B 1 84 ? 16.25 10.734 5.27 1 95.19 84 TYR B N 1
ATOM 1911 C CA . TYR B 1 84 ? 16.109 12.148 4.945 1 95.19 84 TYR B CA 1
ATOM 1912 C C . TYR B 1 84 ? 15.68 12.945 6.168 1 95.19 84 TYR B C 1
ATOM 1914 O O . TYR B 1 84 ? 15.297 14.109 6.051 1 95.19 84 TYR B O 1
ATOM 1922 N N . ARG B 1 85 ? 15.766 12.305 7.281 1 93.62 85 ARG B N 1
ATOM 1923 C CA . ARG B 1 85 ? 15.312 12.961 8.5 1 93.62 85 ARG B CA 1
ATOM 1924 C C . ARG B 1 85 ? 16.422 13.82 9.102 1 93.62 85 ARG B C 1
ATOM 1926 O O . ARG B 1 85 ? 17.578 13.727 8.688 1 93.62 85 ARG B O 1
ATOM 1933 N N . ARG B 1 86 ? 16 14.75 9.953 1 92.62 86 ARG B N 1
ATOM 1934 C CA . ARG B 1 86 ? 16.891 15.672 10.648 1 92.62 86 ARG B CA 1
ATOM 1935 C C . ARG B 1 86 ? 17.531 16.656 9.672 1 92.62 86 ARG B C 1
ATOM 1937 O O . ARG B 1 86 ? 18.703 17 9.805 1 92.62 86 ARG B O 1
ATOM 1944 N N . LYS B 1 87 ? 16.797 17.016 8.57 1 94.12 87 LYS B N 1
ATOM 1945 C CA . LYS B 1 87 ? 17.234 17.969 7.57 1 94.12 87 LYS B CA 1
ATOM 1946 C C . LYS B 1 87 ? 16.25 19.125 7.418 1 94.12 87 LYS B C 1
ATOM 1948 O O . LYS B 1 87 ? 16.312 19.891 6.465 1 94.12 87 LYS B O 1
ATOM 1953 N N . GLY B 1 88 ? 15.266 19.094 8.305 1 95.19 88 GLY B N 1
ATOM 1954 C CA . GLY B 1 88 ? 14.281 20.172 8.281 1 95.19 88 GLY B CA 1
ATOM 1955 C C . GLY B 1 88 ? 13.156 19.922 7.289 1 95.19 88 GLY B C 1
ATOM 1956 O O . GLY B 1 88 ? 12.312 20.797 7.078 1 95.19 88 GLY B O 1
ATOM 1957 N N . ILE B 1 89 ? 13.07 18.812 6.719 1 97.44 89 ILE B N 1
ATOM 1958 C CA . ILE B 1 89 ? 12.125 18.484 5.656 1 97.44 89 ILE B CA 1
ATOM 1959 C C . ILE B 1 89 ? 10.711 18.406 6.23 1 97.44 89 ILE B C 1
ATOM 1961 O O . ILE B 1 89 ? 9.758 18.875 5.605 1 97.44 89 ILE B O 1
ATOM 1965 N N . ALA B 1 90 ? 10.617 17.875 7.418 1 97.69 90 ALA B N 1
ATOM 1966 C CA . ALA B 1 90 ? 9.305 17.75 8.039 1 97.69 90 ALA B CA 1
ATOM 1967 C C . ALA B 1 90 ? 8.695 19.125 8.312 1 97.69 90 ALA B C 1
ATOM 1969 O O . ALA B 1 90 ? 7.512 19.344 8.07 1 97.69 90 ALA B O 1
ATOM 1970 N N . SER B 1 91 ? 9.508 19.953 8.844 1 96.94 91 SER B N 1
ATOM 1971 C CA . SER B 1 91 ? 9.055 21.312 9.125 1 96.94 91 SER B CA 1
ATOM 1972 C C . SER B 1 91 ? 8.602 22.016 7.848 1 96.94 91 SER B C 1
ATOM 1974 O O . SER B 1 91 ? 7.551 22.656 7.828 1 96.94 91 SER B O 1
ATOM 1976 N N . GLU B 1 92 ? 9.367 21.906 6.812 1 97.94 92 GLU B N 1
ATOM 1977 C CA . GLU B 1 92 ? 9.016 22.5 5.527 1 97.94 92 GLU B CA 1
ATOM 1978 C C . GLU B 1 92 ? 7.727 21.891 4.973 1 97.94 92 GLU B C 1
ATOM 1980 O O . GLU B 1 92 ? 6.875 22.609 4.445 1 97.94 92 GLU B O 1
ATOM 1985 N N . LEU B 1 93 ? 7.586 20.594 5.059 1 98.56 93 LEU B N 1
ATOM 1986 C CA . LEU B 1 93 ? 6.375 19.891 4.652 1 98.56 93 LEU B CA 1
ATOM 1987 C C . LEU B 1 93 ? 5.145 20.469 5.336 1 98.56 93 LEU B C 1
ATOM 1989 O O . LEU B 1 93 ? 4.156 20.797 4.676 1 98.56 93 LEU B O 1
ATOM 1993 N N . MET B 1 94 ? 5.25 20.703 6.621 1 98.5 94 MET B N 1
ATOM 1994 C CA . MET B 1 94 ? 4.121 21.203 7.398 1 98.5 94 MET B CA 1
ATOM 1995 C C . MET B 1 94 ? 3.812 22.656 7.031 1 98.5 94 MET B C 1
ATOM 1997 O O . MET B 1 94 ? 2.646 23.031 6.883 1 98.5 94 MET B O 1
ATOM 2001 N N . LYS B 1 95 ? 4.82 23.406 6.879 1 98.38 95 LYS B N 1
ATOM 2002 C CA . LYS B 1 95 ? 4.621 24.812 6.512 1 98.38 95 LYS B CA 1
ATOM 2003 C C . LYS B 1 95 ? 3.906 24.922 5.168 1 98.38 95 LYS B C 1
ATOM 2005 O O . LYS B 1 95 ? 2.951 25.688 5.031 1 98.38 95 LYS B O 1
ATOM 2010 N N . ARG B 1 96 ? 4.363 24.188 4.211 1 98.62 96 ARG B N 1
ATOM 2011 C CA . ARG B 1 96 ? 3.746 24.203 2.889 1 98.62 96 ARG B CA 1
ATOM 2012 C C . ARG B 1 96 ? 2.316 23.672 2.945 1 98.62 96 ARG B C 1
ATOM 2014 O O . ARG B 1 96 ? 1.439 24.172 2.234 1 98.62 96 ARG B O 1
ATOM 2021 N N . SER B 1 97 ? 2.117 22.641 3.717 1 98.81 97 SER B N 1
ATOM 2022 C CA . SER B 1 97 ? 0.781 22.078 3.891 1 98.81 97 SER B CA 1
ATOM 2023 C C . SER B 1 97 ? -0.185 23.109 4.461 1 98.81 97 SER B C 1
ATOM 2025 O O . SER B 1 97 ? -1.277 23.297 3.924 1 98.81 97 SER B O 1
ATOM 2027 N N . ILE B 1 98 ? 0.259 23.766 5.527 1 98.69 98 ILE B N 1
ATOM 2028 C CA . ILE B 1 98 ? -0.561 24.781 6.188 1 98.69 98 ILE B CA 1
ATOM 2029 C C . ILE B 1 98 ? -0.864 25.922 5.219 1 98.69 98 ILE B C 1
ATOM 2031 O O . ILE B 1 98 ? -2.012 26.344 5.098 1 98.69 98 ILE B O 1
ATOM 2035 N N . GLU B 1 99 ? 0.167 26.328 4.543 1 98.62 99 GLU B N 1
ATOM 2036 C CA . GLU B 1 99 ? 0.002 27.406 3.582 1 98.62 99 GLU B CA 1
ATOM 2037 C C . GLU B 1 99 ? -1.025 27.047 2.514 1 98.62 99 GLU B C 1
ATOM 2039 O O . GLU B 1 99 ? -1.893 27.859 2.182 1 98.62 99 GLU B O 1
ATOM 2044 N N . PHE B 1 100 ? -0.954 25.891 1.942 1 98.81 100 PHE B N 1
ATOM 2045 C CA . PHE B 1 100 ? -1.887 25.438 0.913 1 98.81 100 PHE B CA 1
ATOM 2046 C C . PHE B 1 100 ? -3.312 25.422 1.449 1 98.81 100 PHE B C 1
ATOM 2048 O O . PHE B 1 100 ? -4.238 25.906 0.792 1 98.81 100 PHE B O 1
ATOM 2055 N N . ILE B 1 101 ? -3.494 24.844 2.623 1 98.75 101 ILE B N 1
ATOM 2056 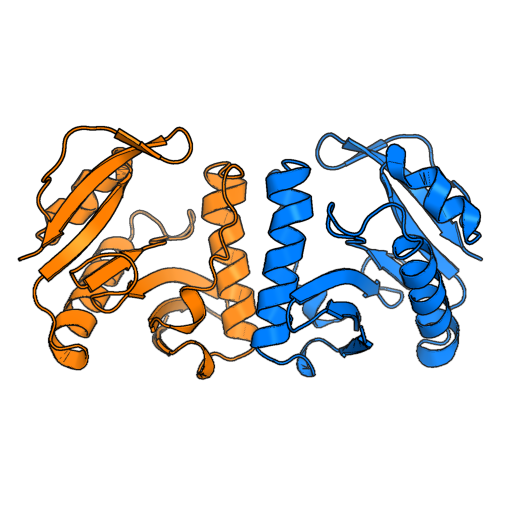C CA . ILE B 1 101 ? -4.82 24.703 3.217 1 98.75 101 ILE B CA 1
ATOM 2057 C C . ILE B 1 101 ? -5.414 26.094 3.457 1 98.75 101 ILE B C 1
ATOM 2059 O O . ILE B 1 101 ? -6.578 26.344 3.143 1 98.75 101 ILE B O 1
ATOM 2063 N N . GLN B 1 102 ? -4.598 26.984 3.939 1 98.5 102 GLN B N 1
ATOM 2064 C CA . GLN B 1 102 ? -5.074 28.328 4.266 1 98.5 102 GLN B CA 1
ATOM 2065 C C . GLN B 1 102 ? -5.324 29.156 3.002 1 98.5 102 GLN B C 1
ATOM 2067 O O . GLN B 1 102 ? -6.348 29.828 2.891 1 98.5 102 GLN B O 1
ATOM 2072 N N . LYS B 1 103 ? -4.488 29.062 2.059 1 98.31 103 LYS B N 1
ATOM 2073 C CA . LYS B 1 103 ? -4.543 29.953 0.91 1 98.31 103 LYS B CA 1
ATOM 2074 C C . LYS B 1 103 ? -5.406 29.375 -0.204 1 98.31 103 LYS B C 1
ATOM 2076 O O . LYS B 1 103 ? -6.18 30.094 -0.839 1 98.31 103 LYS B O 1
ATOM 2081 N N . GLU B 1 104 ? -5.281 28.141 -0.478 1 98.06 104 GLU B N 1
ATOM 2082 C CA . GLU B 1 104 ? -5.973 27.516 -1.606 1 98.06 104 GLU B CA 1
ATOM 2083 C C . GLU B 1 104 ? -7.316 26.938 -1.182 1 98.06 104 GLU B C 1
ATOM 2085 O O . GLU B 1 104 ? -8.305 27.062 -1.909 1 98.06 104 GLU B O 1
ATOM 2090 N N . LEU B 1 105 ? -7.324 26.328 -0.003 1 98 105 LEU B N 1
ATOM 2091 C CA . LEU B 1 105 ? -8.578 25.75 0.474 1 98 105 LEU B CA 1
ATOM 2092 C C . LEU B 1 105 ? -9.352 26.766 1.315 1 98 105 LEU B C 1
ATOM 2094 O O . LEU B 1 105 ? -10.516 26.531 1.659 1 98 105 LEU B O 1
ATOM 2098 N N . LYS B 1 106 ? -8.703 27.844 1.653 1 98.06 106 LYS B N 1
ATOM 2099 C CA . LYS B 1 106 ? -9.312 28.922 2.414 1 98.06 106 LYS B CA 1
ATOM 2100 C C . LYS B 1 106 ? -9.867 28.422 3.744 1 98.06 106 LYS B C 1
ATOM 2102 O O . LYS B 1 106 ? -10.992 28.766 4.125 1 98.06 106 LYS B O 1
ATOM 2107 N N . GLU B 1 107 ? -9.102 27.547 4.441 1 97.69 107 GLU B N 1
ATOM 2108 C CA . GLU B 1 107 ? -9.422 27 5.762 1 97.69 107 GLU B CA 1
ATOM 2109 C C . GLU B 1 107 ? -8.352 27.359 6.781 1 97.69 107 GLU B C 1
ATOM 2111 O O . GLU B 1 107 ? -7.168 27.094 6.562 1 97.69 107 GLU B O 1
ATOM 2116 N N . ASN B 1 108 ? -8.828 27.859 7.871 1 96.31 108 ASN B N 1
ATOM 2117 C CA . ASN B 1 108 ? -7.852 28.391 8.82 1 96.31 108 ASN B CA 1
ATOM 2118 C C . ASN B 1 108 ? -7.672 27.453 10.016 1 96.31 108 ASN B C 1
ATOM 2120 O O . ASN B 1 108 ? -6.637 27.469 10.68 1 96.31 108 ASN B O 1
ATOM 2124 N N . LYS B 1 109 ? -8.688 26.641 10.273 1 98.25 109 LYS B N 1
ATOM 2125 C CA . LYS B 1 109 ? -8.562 25.672 11.352 1 98.25 109 LYS B CA 1
ATOM 2126 C C . LYS B 1 109 ? -8.133 24.312 10.828 1 98.25 109 LYS B C 1
ATOM 2128 O O . LYS B 1 109 ? -8.766 23.75 9.93 1 98.25 109 LYS B O 1
ATOM 2133 N N . ILE B 1 110 ? -7.086 23.875 11.32 1 98.75 110 ILE B N 1
ATOM 2134 C CA . ILE B 1 110 ? -6.508 22.609 10.852 1 98.75 110 ILE B CA 1
ATOM 2135 C C . ILE B 1 110 ? -6.312 21.672 12.039 1 98.75 110 ILE B C 1
ATOM 2137 O O . ILE B 1 110 ? -5.727 22.062 13.055 1 98.75 110 ILE B O 1
ATOM 2141 N N . THR B 1 111 ? -6.797 20.453 11.914 1 98.5 111 THR B N 1
ATOM 2142 C CA . THR B 1 111 ? -6.695 19.438 12.961 1 98.5 111 THR B CA 1
ATOM 2143 C C . THR B 1 111 ? -5.77 18.312 12.531 1 98.5 111 THR B C 1
ATOM 2145 O O . THR B 1 111 ? -5.66 18 11.344 1 98.5 111 THR B O 1
ATOM 2148 N N . LEU B 1 112 ? -5.039 17.75 13.438 1 97.56 112 LEU B N 1
ATOM 2149 C CA . LEU B 1 112 ? -4.352 16.484 13.172 1 97.56 112 LEU B CA 1
ATOM 2150 C C . LEU B 1 112 ? -4.277 15.633 14.438 1 97.56 112 LEU B C 1
ATOM 2152 O O . LEU B 1 112 ? -4.445 16.141 15.547 1 97.56 112 LEU B O 1
ATOM 2156 N N . SER B 1 113 ? -4.172 14.336 14.25 1 97 113 SER B N 1
ATOM 2157 C CA . SER B 1 113 ? -3.879 13.383 15.312 1 97 113 SER B CA 1
ATOM 2158 C C . SER B 1 113 ? -2.393 13.039 15.352 1 97 113 SER B C 1
ATOM 2160 O O . SER B 1 113 ? -1.904 12.281 14.516 1 97 113 SER B O 1
ATOM 2162 N N . ALA B 1 114 ? -1.719 13.578 16.328 1 96.56 114 ALA B N 1
ATOM 2163 C CA . ALA B 1 114 ? -0.263 13.477 16.391 1 96.56 114 ALA B CA 1
ATOM 2164 C C . ALA B 1 114 ? 0.172 12.305 17.266 1 96.56 114 ALA B C 1
ATOM 2166 O O . ALA B 1 114 ? -0.3 12.156 18.391 1 96.56 114 ALA B O 1
ATOM 2167 N N . GLN B 1 115 ? 1.059 11.469 16.656 1 94.38 115 GLN B N 1
ATOM 2168 C CA . GLN B 1 115 ? 1.769 10.57 17.562 1 94.38 115 GLN B CA 1
ATOM 2169 C C . GLN B 1 115 ? 2.543 11.359 18.609 1 94.38 115 GLN B C 1
ATOM 2171 O O . GLN B 1 115 ? 3.135 12.398 18.312 1 94.38 115 GLN B O 1
ATOM 2176 N N . LEU B 1 116 ? 2.59 10.875 19.812 1 94.62 116 LEU B N 1
ATOM 2177 C CA . LEU B 1 116 ? 3.186 11.609 20.922 1 94.62 116 LEU B CA 1
ATOM 2178 C C . LEU B 1 116 ? 4.625 12 20.609 1 94.62 116 LEU B C 1
ATOM 2180 O O . LEU B 1 116 ? 5.062 13.102 20.938 1 94.62 116 LEU B O 1
ATOM 2184 N N . TYR B 1 117 ? 5.316 11.164 19.906 1 92.12 117 TYR B N 1
ATOM 2185 C CA . TYR B 1 117 ? 6.719 11.453 19.625 1 92.12 117 TYR B CA 1
ATOM 2186 C C . TYR B 1 117 ? 6.852 12.578 18.609 1 92.12 117 TYR B C 1
ATOM 2188 O O . TYR B 1 117 ? 7.871 13.273 18.562 1 92.12 117 TYR B O 1
ATOM 2196 N N . ALA B 1 118 ? 5.836 12.844 17.828 1 93.81 118 ALA B N 1
ATOM 2197 C CA . ALA B 1 118 ? 5.883 13.859 16.781 1 93.81 118 ALA B CA 1
ATOM 2198 C C . ALA B 1 118 ? 5.266 15.172 17.25 1 93.81 118 ALA B C 1
ATOM 2200 O O . ALA B 1 118 ? 5.242 16.156 16.5 1 93.81 118 ALA B O 1
ATOM 2201 N N . LYS B 1 119 ? 4.828 15.219 18.453 1 95.62 119 LYS B N 1
ATOM 2202 C CA . LYS B 1 119 ? 4.105 16.344 19.031 1 95.62 119 LYS B CA 1
ATOM 2203 C C . LYS B 1 119 ? 4.902 17.641 18.891 1 95.62 119 LYS B C 1
ATOM 2205 O O . LYS B 1 119 ? 4.352 18.688 18.516 1 95.62 119 LYS B O 1
ATOM 2210 N N . GLU B 1 120 ? 6.152 17.594 19.172 1 95.19 120 GLU B N 1
ATOM 2211 C CA . GLU B 1 120 ? 7 18.781 19.172 1 95.19 120 GLU B CA 1
ATOM 2212 C C . GLU B 1 120 ? 7.113 19.375 17.781 1 95.19 120 GLU B C 1
ATOM 2214 O O . GLU B 1 120 ? 7.172 20.609 17.609 1 95.19 120 GLU B O 1
ATOM 2219 N N . LEU B 1 121 ? 7.184 18.562 16.828 1 95.62 121 LEU B N 1
ATOM 2220 C CA . LEU B 1 121 ? 7.23 19.031 15.445 1 95.62 121 LEU B CA 1
ATOM 2221 C C . LEU B 1 121 ? 6.027 19.906 15.125 1 95.62 121 LEU B C 1
ATOM 2223 O O . LEU B 1 121 ? 6.184 20.984 14.555 1 95.62 121 LEU B O 1
ATOM 2227 N N . TYR B 1 122 ? 4.887 19.453 15.516 1 97.94 122 TYR B N 1
ATOM 2228 C CA . TYR B 1 122 ? 3.652 20.141 15.172 1 97.94 122 TYR B CA 1
ATOM 2229 C C . TYR B 1 122 ? 3.48 21.406 16.016 1 97.94 122 TYR B C 1
ATOM 2231 O O . TYR B 1 122 ? 2.924 22.406 15.539 1 97.94 122 TYR B O 1
ATOM 2239 N N . GLU B 1 123 ? 3.996 21.359 17.234 1 97.56 123 GLU B N 1
ATOM 2240 C CA . GLU B 1 123 ? 3.982 22.562 18.062 1 97.56 123 GLU B CA 1
ATOM 2241 C C . GLU B 1 123 ? 4.84 23.672 17.469 1 97.56 123 GLU B C 1
ATOM 2243 O O . GLU B 1 123 ? 4.465 24.844 17.5 1 97.56 123 GLU B O 1
ATOM 2248 N N . LYS B 1 124 ? 5.883 23.328 16.891 1 96.06 124 LYS B N 1
ATOM 2249 C CA . LYS B 1 124 ? 6.832 24.266 16.312 1 96.06 124 LYS B CA 1
ATOM 2250 C C . LYS B 1 124 ? 6.199 25.047 15.156 1 96.06 124 LYS B C 1
ATOM 2252 O O . LYS B 1 124 ? 6.586 26.188 14.883 1 96.06 124 LYS B O 1
ATOM 2257 N N . VAL B 1 125 ? 5.211 24.438 14.602 1 96.25 125 VAL B N 1
ATOM 2258 C CA . VAL B 1 125 ? 4.609 25.125 13.453 1 96.25 125 VAL B CA 1
ATOM 2259 C C . VAL B 1 125 ? 3.248 25.688 13.852 1 96.25 125 VAL B C 1
ATOM 2261 O O . VAL B 1 125 ? 2.447 26.062 12.984 1 96.25 125 VAL B O 1
ATOM 2264 N N . GLY B 1 126 ? 2.904 25.656 15.086 1 97.31 126 GLY B N 1
ATOM 2265 C CA . GLY B 1 126 ? 1.794 26.453 15.555 1 97.31 126 GLY B CA 1
ATOM 2266 C C . GLY B 1 126 ? 0.626 25.641 16.062 1 97.31 126 GLY B C 1
ATOM 2267 O O . GLY B 1 126 ? -0.378 26.188 16.516 1 97.31 126 GLY B O 1
ATOM 2268 N N . PHE B 1 127 ? 0.768 24.281 16.094 1 98.5 127 PHE B N 1
ATOM 2269 C CA . PHE B 1 127 ? -0.31 23.438 16.609 1 98.5 127 PHE B CA 1
ATOM 2270 C C . PHE B 1 127 ? -0.294 23.406 18.125 1 98.5 127 PHE B C 1
ATOM 2272 O O . PHE B 1 127 ? 0.767 23.516 18.75 1 98.5 127 PHE B O 1
ATOM 2279 N N . LYS B 1 128 ? -1.497 23.234 18.672 1 98.25 128 LYS B N 1
ATOM 2280 C CA . LYS B 1 128 ? -1.65 23.094 20.125 1 98.25 128 LYS B CA 1
ATOM 2281 C C . LYS B 1 128 ? -2.43 21.828 20.484 1 98.25 128 LYS B C 1
ATOM 2283 O O . LYS B 1 128 ? -3.393 21.484 19.797 1 98.25 128 LYS B O 1
ATOM 2288 N N . VAL B 1 129 ? -2.111 21.219 21.594 1 98 129 VAL B N 1
ATOM 2289 C CA . VAL B 1 129 ? -2.789 20.016 22.078 1 98 129 VAL B CA 1
ATOM 2290 C C . VAL B 1 129 ? -4.176 20.391 22.594 1 98 129 VAL B C 1
ATOM 2292 O O . VAL B 1 129 ? -4.332 21.359 23.344 1 98 129 VAL B O 1
ATOM 2295 N N . ILE B 1 130 ? -5.129 19.531 22.219 1 97.5 130 ILE B N 1
ATOM 2296 C CA . ILE B 1 130 ? -6.48 19.859 22.656 1 97.5 130 ILE B CA 1
ATOM 2297 C C . ILE B 1 130 ? -7.148 18.625 23.25 1 97.5 130 ILE B C 1
ATOM 2299 O O . ILE B 1 130 ? -8.367 18.594 23.422 1 97.5 130 ILE B O 1
ATOM 2303 N N . SER B 1 131 ? -6.453 17.578 23.391 1 97 131 SER B N 1
ATOM 2304 C CA . SER B 1 131 ? -7.008 16.359 23.969 1 97 131 SER B CA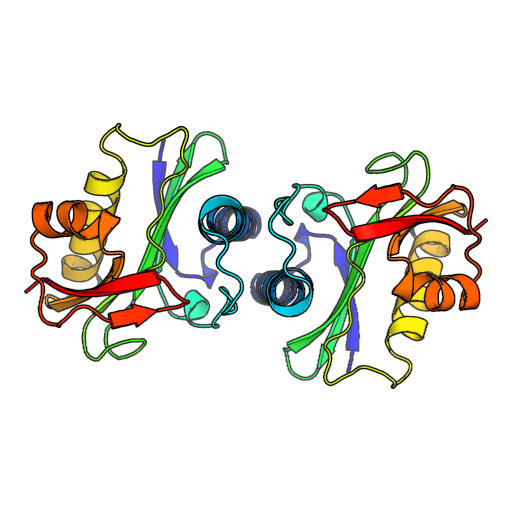 1
ATOM 2305 C C . SER B 1 131 ? -6.043 15.727 24.969 1 97 131 SER B C 1
ATOM 2307 O O . SER B 1 131 ? -4.871 16.094 25.016 1 97 131 SER B O 1
ATOM 2309 N N . ASP B 1 132 ? -6.582 14.82 25.797 1 96.94 132 ASP B N 1
ATOM 2310 C CA . ASP B 1 132 ? -5.715 13.906 26.547 1 96.94 132 ASP B CA 1
ATOM 2311 C C . ASP B 1 132 ? -5.07 12.883 25.609 1 96.94 132 ASP B C 1
ATOM 2313 O O . ASP B 1 132 ? -5.418 12.797 24.438 1 96.94 132 ASP B O 1
ATOM 2317 N N . VAL B 1 133 ? -4.102 12.18 26.219 1 97.06 133 VAL B N 1
ATOM 2318 C CA . VAL B 1 133 ? -3.457 11.109 25.484 1 97.06 133 VAL B CA 1
ATOM 2319 C C . VAL B 1 133 ? -4.445 9.961 25.266 1 97.06 133 VAL B C 1
ATOM 2321 O O . VAL B 1 133 ? -5.191 9.594 26.172 1 97.06 133 VAL B O 1
ATOM 2324 N N . TYR B 1 134 ? -4.523 9.531 24.016 1 96.94 134 TYR B N 1
ATOM 2325 C CA . TYR B 1 134 ? -5.344 8.375 23.688 1 96.94 134 TYR B CA 1
ATOM 2326 C C . TYR B 1 134 ? -4.582 7.402 22.797 1 96.94 134 TYR B C 1
ATOM 2328 O O . TYR B 1 134 ? -3.555 7.758 22.219 1 96.94 134 TYR B O 1
ATOM 2336 N N . GLU B 1 135 ? -5.098 6.172 22.641 1 94.69 135 GLU B N 1
ATOM 2337 C CA . GLU B 1 135 ? -4.441 5.152 21.828 1 94.69 135 GLU B CA 1
ATOM 2338 C C . GLU B 1 135 ? -5.074 5.051 20.438 1 94.69 135 GLU B C 1
ATOM 2340 O O . GLU B 1 135 ? -6.301 5.02 20.312 1 94.69 135 GLU B O 1
ATOM 2345 N N . GLU B 1 136 ? -4.254 5.152 19.469 1 92.44 136 GLU B N 1
ATOM 2346 C CA . GLU B 1 136 ? -4.613 4.84 18.094 1 92.44 136 GLU B CA 1
ATOM 2347 C C . GLU B 1 136 ? -3.672 3.797 17.5 1 92.44 136 GLU B C 1
ATOM 2349 O O . GLU B 1 136 ? -2.465 4.02 17.406 1 92.44 136 GLU B O 1
ATOM 2354 N N . VAL B 1 137 ? -4.215 2.648 17.078 1 93.31 137 VAL B N 1
ATOM 2355 C CA . VAL B 1 137 ? -3.445 1.515 16.578 1 93.31 137 VAL B CA 1
ATOM 2356 C C . VAL B 1 137 ? -2.336 1.165 17.578 1 93.31 137 VAL B C 1
ATOM 2358 O O . VAL B 1 137 ? -1.185 0.966 17.188 1 93.31 137 VAL B O 1
ATOM 2361 N N . ASP B 1 138 ? -2.627 1.239 18.797 1 92.94 138 ASP B N 1
ATOM 2362 C CA . ASP B 1 138 ? -1.762 0.847 19.906 1 92.94 138 ASP B CA 1
ATOM 2363 C C . ASP B 1 138 ? -0.569 1.792 20.047 1 92.94 138 ASP B C 1
ATOM 2365 O O . ASP B 1 138 ? 0.523 1.373 20.438 1 92.94 138 ASP B O 1
ATOM 2369 N N . ILE B 1 139 ? -0.736 2.947 19.531 1 94.69 139 ILE B N 1
ATOM 2370 C CA . ILE B 1 139 ? 0.26 4.008 19.641 1 94.69 139 ILE B CA 1
ATOM 2371 C C . ILE B 1 139 ? -0.363 5.234 20.297 1 94.69 139 ILE B C 1
ATOM 2373 O O . ILE B 1 139 ? -1.463 5.656 19.922 1 94.69 139 ILE B O 1
ATOM 2377 N N . PRO B 1 140 ? 0.271 5.797 21.297 1 96.69 140 PRO B N 1
ATOM 2378 C CA . PRO B 1 140 ? -0.278 6.984 21.969 1 96.69 140 PRO B CA 1
ATOM 2379 C C . PRO B 1 140 ? -0.318 8.203 21.047 1 96.69 140 PRO B C 1
ATOM 2381 O O . PRO B 1 140 ? 0.648 8.477 20.328 1 96.69 140 PRO B O 1
ATOM 2384 N N . HIS B 1 141 ? -1.446 8.875 21.062 1 97.88 141 HIS B N 1
ATOM 2385 C CA . HIS B 1 141 ? -1.669 10.062 20.25 1 97.88 141 HIS B CA 1
ATOM 2386 C C . HIS B 1 141 ? -2.262 11.203 21.078 1 97.88 141 HIS B C 1
ATOM 2388 O O . HIS B 1 141 ? -2.73 10.984 22.188 1 97.88 141 HIS B O 1
ATOM 2394 N N . VAL B 1 142 ? -2.166 12.383 20.625 1 97.88 142 VAL B N 1
ATOM 2395 C CA . VAL B 1 142 ? -2.906 13.555 21.094 1 97.88 142 VAL B CA 1
ATOM 2396 C C . VAL B 1 142 ? -3.52 14.289 19.891 1 97.88 142 VAL B C 1
ATOM 2398 O O . VAL B 1 142 ? -2.936 14.32 18.812 1 97.88 142 VAL B O 1
ATOM 2401 N N . LYS B 1 143 ? -4.66 14.836 20.094 1 98 143 LYS B N 1
ATOM 2402 C CA . LYS B 1 143 ? -5.27 15.688 19.078 1 98 143 LYS B CA 1
ATOM 2403 C C . LYS B 1 143 ? -4.73 17.109 19.172 1 98 143 LYS B C 1
ATOM 2405 O O . LYS B 1 143 ? -4.586 17.656 20.266 1 98 143 LYS B O 1
ATOM 2410 N N . MET B 1 144 ? -4.406 17.672 18.016 1 98.56 144 MET B N 1
ATOM 2411 C CA . MET B 1 144 ? -3.877 19.031 17.969 1 98.56 144 MET B CA 1
ATOM 2412 C C . MET B 1 144 ? -4.633 19.875 16.953 1 98.56 144 MET B C 1
ATOM 2414 O O . MET B 1 144 ? -5.238 19.344 16.031 1 98.56 144 MET B O 1
ATOM 2418 N N . ILE B 1 145 ? -4.582 21.156 17.188 1 98.5 145 ILE B N 1
ATOM 2419 C CA . ILE B 1 145 ? -5.293 22.062 16.297 1 98.5 145 ILE B CA 1
ATOM 2420 C C . ILE B 1 145 ? -4.434 23.297 16.016 1 98.5 145 ILE B C 1
ATOM 2422 O O . ILE B 1 145 ? -3.664 23.734 16.891 1 98.5 145 ILE B O 1
ATOM 2426 N N . LEU B 1 146 ? -4.48 23.766 14.82 1 98.12 146 LEU B N 1
ATOM 2427 C CA . LEU B 1 146 ? -3.926 25.062 14.43 1 98.12 146 LEU B CA 1
ATOM 2428 C C . LEU B 1 146 ? -5.035 26.047 14.078 1 98.12 146 LEU B C 1
ATOM 2430 O O . LEU B 1 146 ? -5.898 25.75 13.25 1 98.12 146 LEU B O 1
ATOM 2434 N N . GLU B 1 147 ? -5.105 27.125 14.75 1 93.56 147 GLU B N 1
ATOM 2435 C CA . GLU B 1 147 ? -6.113 28.172 14.539 1 93.56 147 GLU B CA 1
ATOM 2436 C C . GLU B 1 147 ? -5.473 29.484 14.102 1 93.56 147 GLU B C 1
ATOM 2438 O O . GLU B 1 147 ? -4.348 29.797 14.5 1 93.56 147 GLU B O 1
#

Radius of gyration: 21.04 Å; Cα contacts (8 Å, |Δi|>4): 552; chains: 2; bounding box: 36×59×51 Å

pLDDT: mean 97.07, std 2.13, range [85.69, 98.94]

Solvent-accessible surface area (backbone atoms only — not comparable to full-atom values): 16152 Å² total; per-residue (Å²): 121,49,80,46,73,38,45,44,89,71,51,48,68,68,52,50,51,34,52,54,36,44,49,38,44,47,45,22,48,64,63,62,51,32,84,57,68,85,67,71,72,55,64,70,75,23,32,38,37,35,33,34,53,95,86,37,52,44,30,37,32,37,43,35,55,52,68,72,88,39,83,38,21,32,52,42,78,72,48,61,40,76,92,57,54,97,70,58,52,65,61,52,51,50,51,53,50,51,48,43,38,38,69,75,67,66,42,66,43,37,35,36,78,33,45,59,89,50,40,64,65,44,40,74,74,58,34,41,79,75,51,69,82,41,75,54,88,88,35,58,24,30,37,30,38,28,116,121,48,80,47,72,38,45,44,88,70,49,50,68,67,55,51,51,34,52,52,36,44,50,38,44,48,43,22,48,63,63,62,52,32,84,57,67,86,67,72,71,54,64,70,74,24,33,38,38,36,33,35,53,94,88,36,53,44,31,38,32,37,44,34,56,54,67,71,90,38,81,38,20,31,52,43,78,71,48,62,41,76,93,57,54,95,69,56,51,66,60,51,51,50,53,53,50,51,48,44,38,37,68,75,66,66,40,67,43,34,34,36,78,33,44,59,89,50,42,64,65,45,40,74,75,58,32,43,79,76,51,68,82,41,74,54,87,87,35,56,24,32,37,29,38,28,116

Nearest PDB structures (foldseek):
  1xeb-assembly1_A  TM=9.226E-01  e=2.552E-13  Pseudomonas aeruginosa
  5z6n-assembly1_B  TM=9.022E-01  e=7.239E-13  Escherichia coli K-12
  1xeb-assembly5_E  TM=9.221E-01  e=3.154E-12  Pseudomonas aeruginosa
  8gxf-assembly2_C  TM=6.458E-01  e=7.078E-05  Pseudomonas flexibilis
  8gxk-assembly2_C  TM=6.024E-01  e=9.046E-05  Pseudomonas jinjuensis